Protein AF-A0A0C5DB22-F1 (afdb_monomer_lite)

Sequence 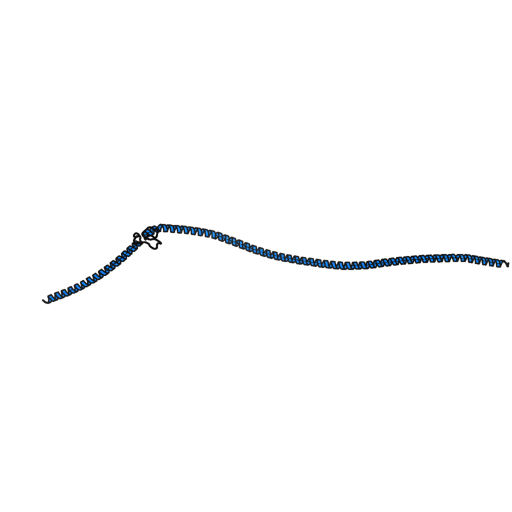(268 aa):
GAYTRDFEEMTKKLQDVENSLDSAKLGQSTVKELIANISILQNQLNNADKKLKESNDNLNAITSKINLGNVTLDGLRTNIGHLKSKTLELENNATKLQEANLEGALNLTREAKEKALKAADEAESVQMIIANTDRQIKNTDRLIEMQYVNFNNTQNENDKKLDDLQKQLSELESQLPKINENMCGQESDSCDICGGAGCGKCGGISCDQGAITKAEQALDFANKTEHRIKEHELTAEDLFRSVSQVKQDTVAVRSRAKDLFNRANDSN

Radius of gyration: 97.75 Å; chains: 1; bounding box: 202×54×270 Å

Organism: NCBI:txid34741

Foldseek 3Di:
DVVPVVVVVVVVVVVVVVVVVVVVVVVVVVVVVVVVVVVVVVVVVVVVVVVVVVVVVVVVVVVVVVVVVVVVVVVVVVVVVVVVVVVVVVVVVVVVVVVVVVVVVVVVVVVVVVVVVVVVVVVVVVVVVVVVVVVVVVVVVVVCVVVVVVVVVVVVVVVVVVVVVVVVVVVVVVCFLVVLCAAQNGRDPDCDPQGGVPNVHHHDPVRCNHPPPVVVVVVVVVVVVVVVVVVVVVVVVVVVVVVVVVVVVVVVVVVVVVVVVVVVVVVD

pLDDT: mean 86.77, std 11.23, range [46.62, 97.75]

Structure (mmCIF, N/CA/C/O backbone):
data_AF-A0A0C5DB22-F1
#
_entry.id   AF-A0A0C5DB22-F1
#
loop_
_atom_site.group_PDB
_atom_site.id
_atom_site.type_symbol
_atom_site.label_atom_id
_atom_site.label_alt_id
_atom_site.label_comp_id
_atom_site.label_asym_id
_atom_site.label_entity_id
_atom_site.label_seq_id
_atom_site.pdbx_PDB_ins_code
_atom_site.Cartn_x
_atom_site.Cartn_y
_atom_site.Cartn_z
_atom_site.occupancy
_atom_site.B_iso_or_equiv
_atom_site.auth_seq_id
_atom_site.auth_comp_id
_atom_site.auth_asym_id
_atom_site.auth_atom_id
_atom_site.pdbx_PDB_model_num
ATOM 1 N N . GLY A 1 1 ? 96.635 12.737 -167.171 1.00 46.62 1 GLY A N 1
ATOM 2 C CA . GLY A 1 1 ? 97.582 11.704 -167.644 1.00 46.62 1 GLY A CA 1
ATOM 3 C C . GLY A 1 1 ? 97.216 10.375 -167.016 1.00 46.62 1 GLY A C 1
ATOM 4 O O . GLY A 1 1 ? 96.481 10.382 -166.039 1.00 46.62 1 GLY A O 1
ATOM 5 N N . ALA A 1 2 ? 97.698 9.250 -167.549 1.00 53.62 2 ALA A N 1
ATOM 6 C CA . ALA A 1 2 ? 97.360 7.911 -167.038 1.00 53.62 2 ALA A CA 1
ATOM 7 C C . ALA A 1 2 ? 97.670 7.727 -165.534 1.00 53.62 2 ALA A C 1
ATOM 9 O O . ALA A 1 2 ? 96.960 7.005 -164.853 1.00 53.62 2 ALA A O 1
ATOM 10 N N . TYR A 1 3 ? 98.634 8.483 -164.997 1.00 52.25 3 TYR A N 1
ATOM 11 C CA . TYR A 1 3 ? 99.008 8.483 -163.577 1.00 52.25 3 TYR A CA 1
ATOM 12 C C . TYR A 1 3 ? 98.159 9.393 -162.667 1.00 52.25 3 TYR A C 1
ATOM 14 O O . TYR A 1 3 ? 98.360 9.399 -161.459 1.00 52.25 3 TYR A O 1
ATOM 22 N N . THR A 1 4 ? 97.221 10.180 -163.208 1.00 58.97 4 THR A N 1
ATOM 23 C CA . THR A 1 4 ? 96.360 11.070 -162.402 1.00 58.97 4 THR A CA 1
ATOM 24 C C . THR A 1 4 ? 95.205 10.296 -161.757 1.00 58.97 4 THR A C 1
ATOM 26 O O . THR A 1 4 ? 94.858 10.551 -160.609 1.00 58.97 4 THR A O 1
ATOM 29 N N . ARG A 1 5 ? 94.659 9.298 -162.466 1.00 64.44 5 ARG A N 1
ATOM 30 C CA . ARG A 1 5 ? 93.510 8.506 -162.002 1.00 64.44 5 ARG A CA 1
ATOM 31 C C . ARG A 1 5 ? 93.880 7.552 -160.865 1.00 64.44 5 ARG A C 1
ATOM 33 O O . ARG A 1 5 ? 93.146 7.453 -159.890 1.00 64.44 5 ARG A O 1
ATOM 40 N N . ASP A 1 6 ? 95.039 6.905 -160.967 1.00 58.19 6 ASP A N 1
ATOM 41 C CA . ASP A 1 6 ? 95.517 5.971 -159.941 1.00 58.19 6 ASP A CA 1
ATOM 42 C C . ASP A 1 6 ? 95.901 6.703 -158.642 1.00 58.19 6 ASP A C 1
ATOM 44 O O . ASP A 1 6 ? 95.746 6.164 -157.546 1.00 58.19 6 ASP A O 1
ATOM 48 N N . PHE A 1 7 ? 96.349 7.961 -158.748 1.00 68.44 7 PHE A N 1
ATOM 49 C CA . PHE A 1 7 ? 96.640 8.806 -157.591 1.00 68.44 7 PHE A CA 1
ATOM 50 C C . PHE A 1 7 ? 95.356 9.285 -156.897 1.00 68.44 7 PHE A C 1
ATOM 52 O O . PHE A 1 7 ? 95.251 9.162 -155.681 1.00 68.44 7 PHE A O 1
ATOM 59 N N . GLU A 1 8 ? 94.346 9.733 -157.654 1.00 70.25 8 GLU A N 1
ATOM 60 C CA . GLU A 1 8 ? 93.022 10.080 -157.107 1.00 70.25 8 GLU A CA 1
ATOM 61 C C . GLU A 1 8 ? 92.339 8.881 -156.430 1.00 70.25 8 GLU A C 1
ATOM 63 O O . GLU A 1 8 ? 91.726 9.030 -155.371 1.00 70.25 8 GLU A O 1
ATOM 68 N N . GLU A 1 9 ? 92.475 7.676 -156.992 1.00 71.81 9 GLU A N 1
ATOM 69 C CA . GLU A 1 9 ? 91.915 6.457 -156.402 1.00 71.81 9 GLU A CA 1
ATOM 70 C C . GLU A 1 9 ? 92.631 6.062 -155.097 1.00 71.81 9 GLU A C 1
ATOM 72 O O . GLU A 1 9 ? 91.979 5.645 -154.136 1.00 71.81 9 GLU A O 1
ATOM 77 N N . MET A 1 10 ? 93.955 6.243 -155.018 1.00 66.62 10 MET A N 1
ATOM 78 C CA . MET A 1 10 ? 94.708 6.054 -153.773 1.00 66.62 10 MET A CA 1
ATOM 79 C C . MET A 1 10 ? 94.361 7.104 -152.715 1.00 66.62 10 MET A C 1
ATOM 81 O O . MET A 1 10 ? 94.186 6.739 -151.554 1.00 66.62 10 MET A O 1
ATOM 85 N N . THR A 1 11 ? 94.202 8.378 -153.087 1.00 70.62 11 THR A N 1
ATOM 86 C CA . THR A 1 11 ? 93.757 9.430 -152.158 1.00 70.62 11 THR A CA 1
ATOM 87 C C . THR A 1 11 ? 92.368 9.124 -151.609 1.00 70.62 11 THR A C 1
ATOM 89 O O . THR A 1 11 ? 92.147 9.237 -150.407 1.00 70.62 11 THR A O 1
ATOM 92 N N . LYS A 1 12 ? 91.450 8.647 -152.456 1.00 75.56 12 LYS A N 1
ATOM 93 C CA . LYS A 1 12 ? 90.100 8.266 -152.034 1.00 75.56 12 LYS A CA 1
ATOM 94 C C . LYS A 1 12 ? 90.106 7.068 -151.083 1.00 75.56 12 LYS A C 1
ATOM 96 O O . LYS A 1 12 ? 89.439 7.108 -150.059 1.00 75.56 12 LYS A O 1
ATOM 101 N N . LYS A 1 13 ? 90.920 6.042 -151.365 1.00 72.69 13 LYS A N 1
ATOM 102 C CA . LYS A 1 13 ? 91.093 4.890 -150.463 1.00 72.69 13 LYS A CA 1
ATOM 103 C C . LYS A 1 13 ? 91.737 5.281 -149.133 1.00 72.69 13 LYS A C 1
ATOM 105 O O . LYS A 1 13 ? 91.328 4.763 -148.102 1.00 72.69 13 LYS A O 1
ATOM 110 N N . LEU A 1 14 ? 92.704 6.200 -149.133 1.00 68.06 14 LEU A N 1
ATOM 111 C CA . LEU A 1 14 ? 93.291 6.730 -147.898 1.00 68.06 14 LEU A CA 1
ATOM 112 C C . LEU A 1 14 ? 92.269 7.531 -147.086 1.00 68.06 14 LEU A C 1
ATOM 114 O O . LEU A 1 14 ? 92.207 7.361 -145.875 1.00 68.06 14 LEU A O 1
ATOM 118 N N . GLN A 1 15 ? 91.420 8.317 -147.746 1.00 74.12 15 GLN A N 1
ATOM 119 C CA . GLN A 1 15 ? 90.369 9.086 -147.085 1.00 74.12 15 GLN A CA 1
ATOM 120 C C . GLN A 1 15 ? 89.225 8.200 -146.566 1.00 74.12 15 GLN A C 1
ATOM 122 O O . GLN A 1 15 ? 88.684 8.458 -145.498 1.00 74.12 15 GLN A O 1
ATOM 127 N N . ASP A 1 16 ? 88.899 7.105 -147.257 1.00 68.56 16 ASP A N 1
ATOM 128 C CA . ASP A 1 16 ? 87.951 6.092 -146.775 1.00 68.56 16 ASP A CA 1
ATOM 129 C C . ASP A 1 16 ? 88.509 5.304 -145.575 1.00 68.56 16 ASP A C 1
ATOM 131 O O . ASP A 1 16 ? 87.760 4.952 -144.657 1.00 68.56 16 ASP A O 1
ATOM 135 N N . VAL A 1 17 ? 89.826 5.064 -145.541 1.00 66.06 17 VAL A N 1
ATOM 136 C CA . VAL A 1 17 ? 90.515 4.489 -144.374 1.00 66.06 17 VAL A CA 1
ATOM 137 C C . VAL A 1 17 ? 90.538 5.484 -143.213 1.00 66.06 17 VAL A C 1
ATOM 139 O O . VAL A 1 17 ? 90.244 5.084 -142.092 1.00 66.06 17 VAL A O 1
ATOM 142 N N . GLU A 1 18 ? 90.810 6.765 -143.463 1.00 59.53 18 GLU A N 1
ATOM 143 C CA . GLU A 1 18 ? 90.787 7.835 -142.455 1.00 59.53 18 GLU A CA 1
ATOM 144 C C . GLU A 1 18 ? 89.378 8.015 -141.860 1.00 59.53 18 GLU A C 1
ATOM 146 O O . GLU A 1 18 ? 89.208 7.980 -140.642 1.00 59.53 18 GLU A O 1
ATOM 151 N N . ASN A 1 19 ? 88.343 8.034 -142.707 1.00 67.75 19 ASN A N 1
ATOM 152 C CA . ASN A 1 19 ? 86.939 8.083 -142.291 1.00 67.75 19 ASN A CA 1
ATOM 153 C C . ASN A 1 19 ? 86.502 6.822 -141.525 1.00 67.75 19 ASN A C 1
ATOM 155 O O . ASN A 1 19 ? 85.727 6.916 -140.569 1.00 67.75 19 ASN A O 1
ATOM 159 N N . SER A 1 20 ? 86.992 5.637 -141.909 1.00 59.44 20 SER A N 1
ATOM 160 C CA . SER A 1 20 ? 86.743 4.387 -141.168 1.00 59.44 20 SER A CA 1
ATOM 161 C C . SER A 1 20 ? 87.449 4.373 -139.810 1.00 59.44 20 SER A C 1
ATOM 163 O O . SER A 1 20 ? 86.908 3.846 -138.836 1.00 59.44 20 SER A O 1
ATOM 165 N N . LEU A 1 21 ? 88.635 4.982 -139.714 1.00 56.66 21 LEU A N 1
ATOM 166 C CA . LEU A 1 21 ? 89.371 5.119 -138.458 1.00 56.66 21 LEU A CA 1
ATOM 167 C C . LEU A 1 21 ? 88.679 6.107 -137.501 1.00 56.66 21 LEU A C 1
ATOM 169 O O . LEU A 1 21 ? 88.595 5.835 -136.302 1.00 56.66 21 LEU A O 1
ATOM 173 N N . ASP A 1 22 ? 88.121 7.204 -138.021 1.00 58.47 22 ASP A N 1
ATOM 174 C CA . ASP A 1 22 ? 87.376 8.190 -137.228 1.00 58.47 22 ASP A CA 1
ATOM 175 C C . ASP A 1 22 ? 85.998 7.679 -136.772 1.00 58.47 22 ASP A C 1
ATOM 177 O O . ASP A 1 22 ? 85.592 7.909 -135.630 1.00 58.47 22 ASP A O 1
ATOM 181 N N . SER A 1 23 ? 85.297 6.899 -137.599 1.00 60.12 23 SER A N 1
ATOM 182 C CA . SER A 1 23 ? 84.013 6.281 -137.222 1.00 60.12 23 SER A CA 1
ATOM 183 C C . SER A 1 23 ? 84.168 5.100 -136.248 1.00 60.12 23 SER A C 1
ATOM 185 O O . SER A 1 23 ? 83.326 4.922 -135.362 1.00 60.12 23 SER A O 1
ATOM 187 N N . ALA A 1 24 ? 85.287 4.367 -136.290 1.00 57.00 24 ALA A N 1
ATOM 188 C CA . ALA A 1 24 ? 85.649 3.395 -135.252 1.00 57.00 24 ALA A CA 1
ATOM 189 C C . ALA A 1 24 ? 85.928 4.061 -133.884 1.00 57.00 24 ALA A C 1
ATOM 191 O O . ALA A 1 24 ? 85.626 3.486 -132.835 1.00 57.00 24 ALA A O 1
ATOM 192 N N . LYS A 1 25 ? 86.428 5.305 -133.883 1.00 55.09 25 LYS A N 1
ATOM 193 C CA . LYS A 1 25 ? 86.641 6.129 -132.679 1.00 55.09 25 LYS A CA 1
ATOM 194 C C . LYS A 1 25 ? 85.322 6.577 -132.023 1.00 55.09 25 LYS A C 1
ATOM 196 O O . LYS A 1 25 ? 85.267 6.722 -130.802 1.00 55.09 25 LYS A O 1
ATOM 201 N N . LEU A 1 26 ? 84.254 6.742 -132.813 1.00 57.16 26 LEU A N 1
ATOM 202 C CA . LEU A 1 26 ? 82.898 7.092 -132.358 1.00 57.16 26 LEU A CA 1
ATOM 203 C C . LEU A 1 26 ? 82.135 5.905 -131.735 1.00 57.16 26 LEU A C 1
ATOM 205 O O . LEU A 1 26 ? 81.477 6.081 -130.715 1.00 57.16 26 LEU A O 1
ATOM 209 N N . GLY A 1 27 ? 82.267 4.680 -132.259 1.00 60.88 27 GLY A N 1
ATOM 210 C CA . GLY A 1 27 ? 81.599 3.497 -131.682 1.00 60.88 27 GLY A CA 1
ATOM 211 C C . GLY A 1 27 ? 82.082 3.122 -130.270 1.00 60.88 27 GLY A C 1
ATOM 212 O O . GLY A 1 27 ? 81.318 2.600 -129.454 1.00 60.88 27 GLY A O 1
ATOM 213 N N . GLN A 1 28 ? 83.340 3.439 -129.943 1.00 59.06 28 GLN A N 1
ATOM 214 C CA . GLN A 1 28 ? 83.926 3.172 -128.626 1.00 59.06 28 GLN A CA 1
ATOM 215 C C . GLN A 1 28 ? 83.404 4.125 -127.531 1.00 59.06 28 GLN A C 1
ATOM 217 O O . GLN A 1 28 ? 83.389 3.747 -126.357 1.00 59.06 28 GLN A O 1
ATOM 222 N N . SER A 1 29 ? 82.932 5.330 -127.886 1.00 59.69 29 SER A N 1
ATOM 223 C CA . SER A 1 29 ? 82.329 6.262 -126.920 1.00 59.69 29 SER A CA 1
ATOM 224 C C . SER A 1 29 ? 80.879 5.888 -126.587 1.00 59.69 29 SER A C 1
ATOM 226 O O . SER A 1 29 ? 80.505 5.892 -125.415 1.00 59.69 29 SER A O 1
ATOM 228 N N . THR A 1 30 ? 80.090 5.453 -127.576 1.00 62.69 30 THR A N 1
ATOM 229 C CA . THR A 1 30 ? 78.664 5.116 -127.398 1.00 62.69 30 THR A CA 1
ATOM 230 C C . THR A 1 30 ? 78.450 3.861 -126.543 1.00 62.69 30 THR A C 1
ATOM 232 O O . THR A 1 30 ? 77.566 3.826 -125.689 1.00 62.69 30 THR A O 1
ATOM 235 N N . VAL A 1 31 ? 79.292 2.831 -126.700 1.00 65.88 31 VAL A N 1
ATOM 236 C CA . VAL A 1 31 ? 79.243 1.624 -125.846 1.00 65.88 31 VAL A CA 1
ATOM 237 C C . VAL A 1 31 ? 79.593 1.961 -124.392 1.00 65.88 31 VAL A C 1
ATOM 239 O O . VAL A 1 31 ? 78.995 1.418 -123.462 1.00 65.88 31 VAL A O 1
ATOM 242 N N . LYS A 1 32 ? 80.523 2.900 -124.181 1.00 69.38 32 LYS A N 1
ATOM 243 C CA . LYS A 1 32 ? 80.919 3.362 -122.847 1.00 69.38 32 LYS A CA 1
ATOM 244 C C . LYS A 1 32 ? 79.784 4.119 -122.144 1.00 69.38 32 LYS A C 1
ATOM 246 O O . LYS A 1 32 ? 79.569 3.899 -120.954 1.00 69.38 32 LYS A O 1
ATOM 251 N N . GLU A 1 33 ? 79.027 4.941 -122.871 1.00 70.56 33 GLU A N 1
ATOM 252 C CA . GLU A 1 33 ? 77.813 5.593 -122.354 1.00 70.56 33 GLU A CA 1
ATOM 253 C C . GLU A 1 33 ? 76.699 4.595 -122.025 1.00 70.56 33 GLU A C 1
ATOM 255 O O . GLU A 1 33 ? 76.061 4.708 -120.979 1.00 70.56 33 GLU A O 1
ATOM 260 N N . LEU A 1 34 ? 76.483 3.577 -122.863 1.00 71.25 34 LEU A N 1
ATOM 261 C CA . LEU A 1 34 ? 75.456 2.566 -122.605 1.00 71.25 34 LEU A CA 1
ATOM 262 C C . LEU A 1 34 ? 75.770 1.741 -121.346 1.00 71.25 34 LEU A C 1
ATOM 264 O O . LEU A 1 34 ? 74.882 1.509 -120.527 1.00 71.25 34 LEU A O 1
ATOM 268 N N . ILE A 1 35 ? 77.034 1.350 -121.152 1.00 72.25 35 ILE A N 1
ATOM 269 C CA . ILE A 1 35 ? 77.489 0.663 -119.932 1.00 72.25 35 ILE A CA 1
ATOM 270 C C . ILE A 1 35 ? 77.319 1.570 -118.706 1.00 72.25 35 ILE A C 1
ATOM 272 O O . ILE A 1 35 ? 76.859 1.105 -117.660 1.00 72.25 35 ILE A O 1
ATOM 276 N N . ALA A 1 36 ? 77.628 2.865 -118.831 1.00 76.00 36 ALA A N 1
ATOM 277 C CA . ALA A 1 36 ? 77.393 3.832 -117.762 1.00 76.00 36 ALA A CA 1
ATOM 278 C C . ALA A 1 36 ? 75.897 3.937 -117.411 1.00 76.00 36 ALA A C 1
ATOM 280 O O . ALA A 1 36 ? 75.539 3.878 -116.236 1.00 76.00 36 ALA A O 1
ATOM 281 N N . ASN A 1 37 ? 75.013 3.989 -118.411 1.00 76.44 37 ASN A N 1
ATOM 282 C CA . ASN A 1 37 ? 73.562 4.035 -118.213 1.00 76.44 37 ASN A CA 1
ATOM 283 C C . ASN A 1 37 ? 73.008 2.747 -117.587 1.00 76.44 37 ASN A C 1
ATOM 285 O O . ASN A 1 37 ? 72.170 2.818 -116.689 1.00 76.44 37 ASN A O 1
ATOM 289 N N . ILE A 1 38 ? 73.500 1.573 -117.994 1.00 75.38 38 ILE A N 1
ATOM 290 C CA . ILE A 1 38 ? 73.140 0.290 -117.367 1.00 75.38 38 ILE A CA 1
ATOM 291 C C . ILE A 1 38 ? 73.566 0.277 -115.897 1.00 75.38 38 ILE A C 1
ATOM 293 O O . ILE A 1 38 ? 72.790 -0.140 -115.040 1.00 75.38 38 ILE A O 1
ATOM 297 N N . SER A 1 39 ? 74.760 0.780 -115.582 1.00 74.56 39 SER A N 1
ATOM 298 C CA . SER A 1 39 ? 75.244 0.864 -114.202 1.00 74.56 39 SER A CA 1
ATOM 299 C C . SER A 1 39 ? 74.413 1.843 -113.355 1.00 74.56 39 SER A C 1
ATOM 301 O O . SER A 1 39 ? 74.088 1.550 -112.203 1.00 74.56 39 SER A O 1
ATOM 303 N N . ILE A 1 40 ? 73.975 2.967 -113.937 1.00 80.75 40 ILE A N 1
ATOM 304 C CA . ILE A 1 40 ? 73.033 3.901 -113.299 1.00 80.75 40 ILE A CA 1
ATOM 305 C C . ILE A 1 40 ? 71.688 3.215 -113.027 1.00 80.75 40 ILE A C 1
ATOM 307 O O . ILE A 1 40 ? 71.185 3.295 -111.906 1.00 80.75 40 ILE A O 1
ATOM 311 N N . LEU A 1 41 ? 71.126 2.502 -114.007 1.00 75.62 41 LEU A N 1
ATOM 312 C CA . LEU A 1 41 ? 69.859 1.778 -113.855 1.00 75.62 41 LEU A CA 1
ATOM 313 C C . LEU A 1 41 ? 69.952 0.660 -112.809 1.00 75.62 41 LEU A C 1
ATOM 315 O O . LEU A 1 41 ? 69.042 0.507 -111.999 1.00 75.62 41 LEU A O 1
ATOM 319 N N . GLN A 1 42 ? 71.060 -0.081 -112.767 1.00 76.62 42 GLN A N 1
ATOM 320 C CA . GLN A 1 42 ? 71.312 -1.090 -111.732 1.00 76.62 42 GLN A CA 1
ATOM 321 C C . GLN A 1 42 ? 71.366 -0.465 -110.334 1.00 76.62 42 GLN A C 1
ATOM 323 O O . GLN A 1 42 ? 70.756 -0.985 -109.400 1.00 76.62 42 GLN A O 1
ATOM 328 N N . ASN A 1 43 ? 72.031 0.683 -110.184 1.00 81.12 43 ASN A N 1
ATOM 329 C CA . ASN A 1 43 ? 72.052 1.417 -108.918 1.00 81.12 43 ASN A CA 1
ATOM 330 C C . ASN A 1 43 ? 70.663 1.937 -108.524 1.00 81.12 43 ASN A C 1
ATOM 332 O O . ASN A 1 43 ? 70.282 1.862 -107.355 1.00 81.12 43 ASN A O 1
ATOM 336 N N . GLN A 1 44 ? 69.878 2.435 -109.482 1.00 80.69 44 GLN A N 1
ATOM 337 C CA . GLN A 1 44 ? 68.498 2.859 -109.238 1.00 80.69 44 GLN A CA 1
ATOM 338 C C . GLN A 1 44 ? 67.603 1.685 -108.821 1.00 80.69 44 GLN A C 1
ATOM 340 O O . GLN A 1 44 ? 66.829 1.830 -107.875 1.00 80.69 44 GLN A O 1
ATOM 345 N N . LEU A 1 45 ? 67.749 0.521 -109.458 1.00 80.62 45 LEU A N 1
ATOM 346 C CA . LEU A 1 45 ? 66.998 -0.689 -109.124 1.00 80.62 45 LEU A CA 1
ATOM 347 C C . LEU A 1 45 ? 67.353 -1.208 -107.725 1.00 80.62 45 LEU A C 1
ATOM 349 O O . LEU A 1 45 ? 66.455 -1.490 -106.937 1.00 80.62 45 LEU A O 1
ATOM 353 N N . ASN A 1 46 ? 68.642 -1.249 -107.376 1.00 79.88 46 ASN A N 1
ATOM 354 C CA . ASN A 1 46 ? 69.092 -1.631 -106.034 1.00 79.88 46 ASN A CA 1
ATOM 355 C C . ASN A 1 46 ? 68.559 -0.675 -104.955 1.00 79.88 46 ASN A C 1
ATOM 357 O O . ASN A 1 46 ? 68.134 -1.108 -103.884 1.00 79.88 46 ASN A O 1
ATOM 361 N N . ASN A 1 47 ? 68.530 0.630 -105.240 1.00 84.00 47 ASN A N 1
ATOM 362 C CA . ASN A 1 47 ? 67.942 1.616 -104.334 1.00 84.00 47 ASN A CA 1
ATOM 363 C C . ASN A 1 47 ? 66.421 1.446 -104.192 1.00 84.00 47 ASN A C 1
ATOM 365 O O . ASN A 1 47 ? 65.888 1.633 -103.097 1.00 84.00 47 ASN A O 1
ATOM 369 N N . ALA A 1 48 ? 65.720 1.095 -105.272 1.00 81.44 48 ALA A N 1
ATOM 370 C CA . ALA A 1 48 ? 64.289 0.807 -105.235 1.00 81.44 48 ALA A CA 1
ATOM 371 C C . ALA A 1 48 ? 63.982 -0.467 -104.427 1.00 81.44 48 ALA A C 1
ATOM 373 O O . ALA A 1 48 ? 63.083 -0.438 -103.589 1.00 81.44 48 ALA A O 1
ATOM 374 N N . ASP A 1 49 ? 64.763 -1.540 -104.601 1.00 78.69 49 ASP A N 1
ATOM 375 C CA . ASP A 1 49 ? 64.627 -2.784 -103.827 1.00 78.69 49 ASP A CA 1
ATOM 376 C C . ASP A 1 49 ? 64.859 -2.549 -102.327 1.00 78.69 49 ASP A C 1
ATOM 378 O O . ASP A 1 49 ? 64.081 -3.005 -101.487 1.00 78.69 49 ASP A O 1
ATOM 382 N N . LYS A 1 50 ? 65.875 -1.749 -101.973 1.00 87.25 50 LYS A N 1
ATOM 383 C CA . LYS A 1 50 ? 66.130 -1.371 -100.577 1.00 87.25 50 LYS A CA 1
ATOM 384 C C . LYS A 1 50 ? 64.951 -0.606 -99.967 1.00 87.25 50 LYS A C 1
ATOM 386 O O . LYS A 1 50 ? 64.498 -0.960 -98.881 1.00 87.25 50 LYS A O 1
ATOM 391 N N . LYS A 1 51 ? 64.417 0.394 -100.677 1.00 87.88 51 LYS A N 1
ATOM 392 C CA . LYS A 1 51 ? 63.234 1.153 -100.231 1.00 87.88 51 LYS A CA 1
ATOM 393 C C . LYS A 1 51 ? 61.997 0.266 -100.085 1.00 87.88 51 LYS A C 1
ATOM 395 O O . LYS A 1 51 ? 61.214 0.465 -99.160 1.00 87.88 51 LYS A O 1
ATOM 400 N N . LEU A 1 52 ? 61.817 -0.712 -100.975 1.00 87.38 52 LEU A N 1
ATOM 401 C CA . LEU A 1 52 ? 60.702 -1.653 -100.903 1.00 87.38 52 LEU A CA 1
ATOM 402 C C . LEU A 1 52 ? 60.807 -2.550 -99.663 1.00 87.38 52 LEU A C 1
ATOM 404 O O . LEU A 1 52 ? 59.815 -2.713 -98.955 1.00 87.38 52 LEU A O 1
ATOM 408 N N . LYS A 1 53 ? 62.004 -3.071 -99.360 1.00 87.75 53 LYS A N 1
ATOM 409 C CA . LYS A 1 53 ? 62.260 -3.851 -98.137 1.00 87.75 53 LYS A CA 1
ATOM 410 C C . LYS A 1 53 ? 61.994 -3.033 -96.877 1.00 87.75 53 LYS A C 1
ATOM 412 O O . LYS A 1 53 ? 61.220 -3.469 -96.033 1.00 87.75 53 LYS A O 1
ATOM 417 N N . GLU A 1 54 ? 62.533 -1.817 -96.797 1.00 90.94 54 GLU A N 1
ATOM 418 C CA . GLU A 1 54 ? 62.280 -0.904 -95.673 1.00 90.94 54 GLU A CA 1
ATOM 419 C C . GLU A 1 54 ? 60.780 -0.596 -95.509 1.00 90.94 54 GLU A C 1
ATOM 421 O O . GLU A 1 54 ? 60.254 -0.595 -94.396 1.00 90.94 54 GLU A O 1
ATOM 426 N N . SER A 1 55 ? 60.056 -0.375 -96.612 1.00 90.50 55 SER A N 1
ATOM 427 C CA . SER A 1 55 ? 58.607 -0.155 -96.574 1.00 90.50 55 SER A CA 1
ATOM 428 C C . SER A 1 55 ? 57.841 -1.393 -96.104 1.00 90.50 55 SER A C 1
ATOM 430 O O . SER A 1 55 ? 56.864 -1.254 -95.369 1.00 90.50 55 SER A O 1
ATOM 432 N N . ASN A 1 56 ? 58.264 -2.590 -96.510 1.00 88.75 56 ASN A N 1
ATOM 433 C CA . ASN A 1 56 ? 57.648 -3.849 -96.100 1.00 88.75 56 ASN A CA 1
ATOM 434 C C . ASN A 1 56 ? 57.875 -4.132 -94.607 1.00 88.75 56 ASN A C 1
ATOM 436 O O . ASN A 1 56 ? 56.941 -4.507 -93.899 1.00 88.75 56 ASN A O 1
ATOM 440 N N . ASP A 1 57 ? 59.082 -3.880 -94.102 1.00 92.88 57 ASP A N 1
ATOM 441 C CA . ASP A 1 57 ? 59.400 -4.026 -92.678 1.00 92.88 57 ASP A CA 1
ATOM 442 C C . ASP A 1 57 ? 58.607 -3.028 -91.824 1.00 92.88 57 ASP A C 1
ATOM 444 O O . ASP A 1 57 ? 58.024 -3.399 -90.801 1.00 92.88 57 ASP A O 1
ATOM 448 N N . ASN A 1 58 ? 58.492 -1.779 -92.287 1.00 93.44 58 ASN A N 1
ATOM 449 C CA . ASN A 1 58 ? 57.647 -0.770 -91.650 1.00 93.44 58 ASN A CA 1
ATOM 450 C C . ASN A 1 58 ? 56.169 -1.180 -91.642 1.00 93.44 58 ASN A C 1
ATOM 452 O O . ASN A 1 58 ? 55.499 -1.027 -90.619 1.00 93.44 58 ASN A O 1
ATOM 456 N N . LEU A 1 59 ? 55.659 -1.732 -92.748 1.00 93.44 59 LEU A N 1
ATOM 457 C CA . LEU A 1 59 ? 54.286 -2.227 -92.829 1.00 93.44 59 LEU A CA 1
ATOM 458 C C . LEU A 1 59 ? 54.049 -3.358 -91.820 1.00 93.44 59 LEU A C 1
ATOM 460 O O . LEU A 1 59 ? 53.085 -3.302 -91.062 1.00 93.44 59 LEU A O 1
ATOM 464 N N . ASN A 1 60 ? 54.959 -4.331 -91.733 1.00 92.12 60 ASN A N 1
ATOM 465 C CA . ASN A 1 60 ? 54.868 -5.432 -90.770 1.00 92.12 60 ASN A CA 1
ATOM 466 C C . ASN A 1 60 ? 54.900 -4.943 -89.313 1.00 92.12 60 ASN A C 1
ATOM 468 O O . ASN A 1 60 ? 54.132 -5.425 -88.470 1.00 92.12 60 ASN A O 1
ATOM 472 N N . ALA A 1 61 ? 55.747 -3.954 -89.009 1.00 93.81 61 ALA A N 1
ATOM 473 C CA . ALA A 1 61 ? 55.806 -3.332 -87.690 1.00 93.81 61 ALA A CA 1
ATOM 474 C C . ALA A 1 61 ? 54.501 -2.591 -87.345 1.00 93.81 61 ALA A C 1
ATOM 476 O O . ALA A 1 61 ? 54.007 -2.698 -86.218 1.00 93.81 61 ALA A O 1
ATOM 477 N N . ILE A 1 62 ? 53.912 -1.871 -88.307 1.00 93.06 62 ILE A N 1
ATOM 478 C CA . ILE A 1 62 ? 52.622 -1.186 -88.142 1.00 93.06 62 ILE A CA 1
ATOM 479 C C . ILE A 1 62 ? 51.493 -2.202 -87.944 1.00 93.06 62 ILE A C 1
ATOM 481 O O . ILE A 1 62 ? 50.729 -2.069 -86.990 1.00 93.06 62 ILE A O 1
ATOM 485 N N . THR A 1 63 ? 51.417 -3.251 -88.765 1.00 93.44 63 THR A N 1
ATOM 486 C CA . THR A 1 63 ? 50.404 -4.310 -88.636 1.00 93.44 63 THR A CA 1
ATOM 487 C C . THR A 1 63 ? 50.480 -4.996 -87.275 1.00 93.44 63 THR A C 1
ATOM 489 O O . THR A 1 63 ? 49.456 -5.196 -86.622 1.00 93.44 63 THR A O 1
ATOM 492 N N . SER A 1 64 ? 51.688 -5.282 -86.785 1.00 94.06 64 SER A N 1
ATOM 493 C CA . SER A 1 64 ? 51.882 -5.860 -85.449 1.00 94.06 64 SER A CA 1
ATOM 494 C C . SER A 1 64 ? 51.385 -4.927 -84.338 1.00 94.06 64 SER A C 1
ATOM 496 O O . SER A 1 64 ? 50.707 -5.375 -83.412 1.00 94.06 64 SER A O 1
ATOM 498 N N . LYS A 1 65 ? 51.652 -3.616 -84.448 1.00 94.69 65 LYS A N 1
ATOM 499 C CA . LYS A 1 65 ? 51.140 -2.605 -83.507 1.00 94.69 65 LYS A CA 1
ATOM 500 C C . LYS A 1 65 ? 49.617 -2.489 -83.545 1.00 94.69 65 LYS A C 1
ATOM 502 O O . LYS A 1 65 ? 49.008 -2.372 -82.487 1.00 94.69 65 LYS A O 1
ATOM 507 N N . ILE A 1 66 ? 49.005 -2.546 -84.729 1.00 94.44 66 ILE A N 1
ATOM 508 C CA . ILE A 1 66 ? 47.542 -2.527 -84.882 1.00 94.44 66 ILE A CA 1
ATOM 509 C C . ILE A 1 66 ? 46.925 -3.760 -84.218 1.00 94.44 66 ILE A C 1
ATOM 511 O O . ILE A 1 66 ? 45.980 -3.625 -83.446 1.00 94.44 66 ILE A O 1
ATOM 515 N N . ASN A 1 67 ? 47.491 -4.947 -84.449 1.00 94.00 67 ASN A N 1
ATOM 516 C CA . ASN A 1 67 ? 47.005 -6.182 -83.834 1.00 94.00 67 ASN A CA 1
ATOM 517 C C . ASN A 1 67 ? 47.099 -6.131 -82.302 1.00 94.00 67 ASN A C 1
ATOM 519 O O . ASN A 1 67 ? 46.126 -6.448 -81.618 1.00 94.00 67 ASN A O 1
ATOM 523 N N . LEU A 1 68 ? 48.227 -5.663 -81.757 1.00 95.19 68 LEU A N 1
ATOM 524 C CA . LEU A 1 68 ? 48.382 -5.463 -80.313 1.00 95.19 68 LEU A CA 1
ATOM 525 C C . LEU A 1 68 ? 47.392 -4.419 -79.770 1.00 95.19 68 LEU A C 1
ATOM 527 O O . LEU A 1 68 ? 46.804 -4.613 -78.704 1.00 95.19 68 LEU A O 1
ATOM 531 N N . GLY A 1 69 ? 47.180 -3.332 -80.514 1.00 94.44 69 GLY A N 1
ATOM 532 C CA . GLY A 1 69 ? 46.199 -2.300 -80.193 1.00 94.44 69 GLY A CA 1
ATOM 533 C C . GLY A 1 69 ? 44.776 -2.852 -80.126 1.00 94.44 69 GLY A C 1
ATOM 534 O O . GLY A 1 69 ? 44.068 -2.569 -79.164 1.00 94.44 69 GLY A O 1
ATOM 535 N N . ASN A 1 70 ? 44.383 -3.699 -81.081 1.00 94.31 70 ASN A N 1
ATOM 536 C CA . ASN A 1 70 ? 43.067 -4.342 -81.105 1.00 94.31 70 ASN A CA 1
ATOM 537 C C . ASN A 1 70 ? 42.863 -5.280 -79.910 1.00 94.31 70 ASN A C 1
ATOM 539 O O . ASN A 1 70 ? 41.852 -5.166 -79.224 1.00 94.31 70 ASN A O 1
ATOM 543 N N . VAL A 1 71 ? 43.843 -6.136 -79.597 1.00 95.19 71 VAL A N 1
ATOM 544 C CA . VAL A 1 71 ? 43.771 -7.023 -78.419 1.00 95.19 71 VAL A CA 1
ATOM 545 C C . VAL A 1 71 ? 43.663 -6.210 -77.126 1.00 95.19 71 VAL A C 1
ATOM 547 O O . VAL A 1 71 ? 42.855 -6.522 -76.252 1.00 95.19 71 VAL A O 1
ATOM 550 N N . THR A 1 72 ? 44.438 -5.129 -77.015 1.00 94.75 72 THR A N 1
ATOM 551 C CA . THR A 1 72 ? 44.380 -4.230 -75.853 1.00 94.75 72 THR A CA 1
ATOM 552 C C . THR A 1 72 ? 43.015 -3.545 -75.752 1.00 94.75 72 THR A C 1
ATOM 554 O O . THR A 1 72 ? 42.446 -3.457 -74.665 1.00 94.75 72 THR A O 1
ATOM 557 N N . LEU A 1 73 ? 42.460 -3.090 -76.879 1.00 95.19 73 LEU A N 1
ATOM 558 C CA . LEU A 1 73 ? 41.148 -2.452 -76.942 1.00 95.19 73 LEU A CA 1
ATOM 559 C C . LEU A 1 73 ? 40.023 -3.417 -76.552 1.00 95.19 73 LEU A C 1
ATOM 561 O O . LEU A 1 73 ? 39.121 -3.026 -75.813 1.00 95.19 73 LEU A O 1
ATOM 565 N N . ASP A 1 74 ? 40.083 -4.672 -76.990 1.00 95.06 74 ASP A N 1
ATOM 566 C CA . ASP A 1 74 ? 39.107 -5.695 -76.608 1.00 95.06 74 ASP A CA 1
ATOM 567 C C . ASP A 1 74 ? 39.211 -6.056 -75.118 1.00 95.06 74 ASP A C 1
ATOM 569 O O . ASP A 1 74 ? 38.188 -6.198 -74.437 1.00 95.06 74 ASP A O 1
ATOM 573 N N . GLY A 1 75 ? 40.429 -6.082 -74.567 1.00 94.75 75 GLY A N 1
ATOM 574 C CA . GLY A 1 75 ? 40.651 -6.179 -73.123 1.00 94.75 75 GLY A CA 1
ATOM 575 C C . GLY A 1 75 ? 40.016 -5.013 -72.356 1.00 94.75 75 GLY A C 1
ATOM 576 O O . GLY A 1 75 ? 39.292 -5.222 -71.380 1.00 94.75 75 GLY A O 1
ATOM 577 N N . LEU A 1 76 ? 40.206 -3.777 -72.830 1.00 95.06 76 LEU A N 1
ATOM 578 C CA . LEU A 1 76 ? 39.595 -2.587 -72.230 1.00 95.06 76 LEU A CA 1
ATOM 579 C C . LEU A 1 76 ? 38.065 -2.606 -72.320 1.00 95.06 76 LEU A C 1
ATOM 581 O O . LEU A 1 76 ? 37.399 -2.298 -71.334 1.00 95.06 76 LEU A O 1
ATOM 585 N N . ARG A 1 77 ? 37.492 -3.009 -73.459 1.00 94.25 77 ARG A N 1
ATOM 586 C CA . ARG A 1 77 ? 36.035 -3.158 -73.624 1.00 94.25 77 ARG A CA 1
ATOM 587 C C . ARG A 1 77 ? 35.456 -4.162 -72.634 1.00 94.25 77 ARG A C 1
ATOM 589 O O . ARG A 1 77 ? 34.433 -3.881 -72.012 1.00 94.25 77 ARG A O 1
ATOM 596 N N . THR A 1 78 ? 36.133 -5.292 -72.449 1.00 96.50 78 THR A N 1
ATOM 597 C CA . THR A 1 78 ? 35.735 -6.316 -71.475 1.00 96.50 78 THR A CA 1
ATOM 598 C C . THR A 1 78 ? 35.775 -5.762 -70.050 1.00 96.50 78 THR A C 1
ATOM 600 O O . THR A 1 78 ? 34.806 -5.900 -69.302 1.00 96.50 78 THR A O 1
ATOM 603 N N . ASN A 1 79 ? 36.846 -5.047 -69.695 1.00 95.56 79 ASN A N 1
ATOM 604 C CA . ASN A 1 79 ? 36.982 -4.413 -68.384 1.00 95.56 79 ASN A CA 1
ATOM 605 C C . ASN A 1 79 ? 35.910 -3.345 -68.133 1.00 95.56 79 ASN A C 1
ATOM 607 O O . ASN A 1 79 ? 35.367 -3.279 -67.033 1.00 95.56 79 ASN A O 1
ATOM 611 N N . ILE A 1 80 ? 35.563 -2.543 -69.145 1.00 95.56 80 ILE A N 1
ATOM 612 C CA . ILE A 1 80 ? 34.469 -1.564 -69.066 1.00 95.56 80 ILE A CA 1
ATOM 613 C C . ILE A 1 80 ? 33.128 -2.273 -68.854 1.00 95.56 80 ILE A C 1
ATOM 615 O O . ILE A 1 80 ? 32.335 -1.831 -68.024 1.00 95.56 80 ILE A O 1
ATOM 619 N N . GLY A 1 81 ? 32.877 -3.381 -69.558 1.00 94.88 81 GLY A N 1
ATOM 620 C CA . GLY A 1 81 ? 31.673 -4.191 -69.362 1.00 94.88 81 GLY A CA 1
ATOM 621 C C . GLY A 1 81 ? 31.559 -4.718 -67.930 1.00 94.88 81 GLY A C 1
ATOM 622 O O . GLY A 1 81 ? 30.518 -4.567 -67.290 1.00 94.88 81 GLY A O 1
ATOM 623 N N . HIS A 1 82 ? 32.653 -5.256 -67.393 1.00 95.31 82 HIS A N 1
ATOM 624 C CA . HIS A 1 82 ? 32.705 -5.753 -66.020 1.00 95.31 82 HIS A CA 1
ATOM 625 C C . HIS A 1 82 ? 32.555 -4.632 -64.981 1.00 95.31 82 HIS A C 1
ATOM 627 O O . HIS A 1 82 ? 31.809 -4.783 -64.013 1.00 95.31 82 HIS A O 1
ATOM 633 N N . LEU A 1 83 ? 33.206 -3.485 -65.199 1.00 94.81 83 LEU A N 1
ATOM 634 C CA . LEU A 1 83 ? 33.065 -2.315 -64.336 1.00 94.81 83 LEU A CA 1
ATOM 635 C C . LEU A 1 83 ? 31.616 -1.823 -64.319 1.00 94.81 83 LEU A C 1
ATOM 637 O O . LEU A 1 83 ? 31.059 -1.625 -63.244 1.00 94.81 83 LEU A O 1
ATOM 641 N N . LYS A 1 84 ? 30.981 -1.710 -65.491 1.00 94.88 84 LYS A N 1
ATOM 642 C CA . LYS A 1 84 ? 29.571 -1.328 -65.611 1.00 94.88 84 LYS A CA 1
ATOM 643 C C . LYS A 1 84 ? 28.659 -2.286 -64.841 1.00 94.88 84 LYS A C 1
ATOM 645 O O . LYS A 1 84 ? 27.777 -1.821 -64.126 1.00 94.88 84 LYS A O 1
ATOM 650 N N . SER A 1 85 ? 28.886 -3.598 -64.949 1.00 95.94 85 SER A N 1
ATOM 651 C CA . SER A 1 85 ? 28.123 -4.598 -64.185 1.00 95.94 85 SER A CA 1
ATOM 652 C C . SER A 1 85 ? 28.278 -4.393 -62.680 1.00 95.94 85 SER A C 1
ATOM 654 O O . SER A 1 85 ? 27.285 -4.287 -61.966 1.00 95.94 85 SER A O 1
ATOM 656 N N . LYS A 1 86 ? 29.518 -4.245 -62.197 1.00 94.44 86 LYS A N 1
ATOM 657 C CA . LYS A 1 86 ? 29.792 -4.016 -60.771 1.00 94.44 86 LYS A CA 1
ATOM 658 C C . LYS A 1 86 ? 29.177 -2.720 -60.250 1.00 94.44 86 LYS A C 1
ATOM 660 O O . LYS A 1 86 ? 28.705 -2.695 -59.119 1.00 94.44 86 LYS A O 1
ATOM 665 N N . THR A 1 87 ? 29.172 -1.653 -61.046 1.00 93.31 87 THR A N 1
ATOM 666 C CA . THR A 1 87 ? 28.524 -0.392 -60.665 1.00 93.31 87 THR A CA 1
ATOM 667 C C . THR A 1 87 ? 27.015 -0.571 -60.506 1.00 93.31 87 THR A C 1
ATOM 669 O O . THR A 1 87 ? 26.467 -0.116 -59.508 1.00 93.31 87 THR A O 1
ATOM 672 N N . LEU A 1 88 ? 26.358 -1.288 -61.424 1.00 93.62 88 LEU A N 1
ATOM 673 C CA . LEU A 1 88 ? 24.922 -1.579 -61.327 1.00 93.62 88 LEU A CA 1
ATOM 674 C C . LEU A 1 88 ? 24.590 -2.485 -60.132 1.00 93.62 88 LEU A C 1
ATOM 676 O O . LEU A 1 88 ? 23.582 -2.288 -59.457 1.00 93.62 88 LEU A O 1
ATOM 680 N N . GLU A 1 89 ? 25.428 -3.480 -59.842 1.00 94.00 89 GLU A N 1
ATOM 681 C CA . GLU A 1 89 ? 25.278 -4.314 -58.643 1.00 94.00 89 GLU A CA 1
ATOM 682 C C . GLU A 1 89 ? 25.430 -3.491 -57.359 1.00 94.00 89 GLU A C 1
ATOM 684 O O . GLU A 1 89 ? 24.646 -3.655 -56.423 1.00 94.00 89 GLU A O 1
ATOM 689 N N . LEU A 1 90 ? 26.412 -2.586 -57.319 1.00 92.75 90 LEU A N 1
ATOM 690 C CA . LEU A 1 90 ? 26.641 -1.710 -56.176 1.00 92.75 90 LEU A CA 1
ATOM 691 C C . LEU A 1 90 ? 25.462 -0.760 -55.945 1.00 92.75 90 LEU A C 1
ATOM 693 O O . LEU A 1 90 ? 25.032 -0.613 -54.805 1.00 92.75 90 LEU A O 1
ATOM 697 N N . GLU A 1 91 ? 24.923 -0.162 -57.009 1.00 86.12 91 GLU A N 1
ATOM 698 C CA . GLU A 1 91 ? 23.742 0.705 -56.951 1.00 86.12 91 GLU A CA 1
ATOM 699 C C . GLU A 1 91 ? 22.532 -0.046 -56.375 1.00 86.12 91 GLU A C 1
ATOM 701 O O . GLU A 1 91 ? 21.960 0.380 -55.373 1.00 86.12 91 GLU A O 1
ATOM 706 N N . ASN A 1 92 ? 22.219 -1.229 -56.913 1.00 88.56 92 ASN A N 1
ATOM 707 C CA . ASN A 1 92 ? 21.110 -2.054 -56.424 1.00 88.56 92 ASN A CA 1
ATOM 708 C C . ASN A 1 92 ? 21.281 -2.478 -54.957 1.00 88.56 92 ASN A C 1
ATOM 710 O O . ASN A 1 92 ? 20.318 -2.488 -54.188 1.00 88.56 92 ASN A O 1
ATOM 714 N N . ASN A 1 93 ? 22.499 -2.848 -54.554 1.00 89.69 93 ASN A N 1
ATOM 715 C CA . ASN A 1 93 ? 22.778 -3.237 -53.173 1.00 89.69 93 ASN A CA 1
ATOM 716 C C . ASN A 1 93 ? 22.683 -2.042 -52.214 1.00 89.69 93 ASN A C 1
ATOM 718 O O . ASN A 1 93 ? 22.182 -2.203 -51.101 1.00 89.69 93 ASN A O 1
ATOM 722 N N . ALA A 1 94 ? 23.117 -0.852 -52.640 1.00 81.75 94 ALA A N 1
ATOM 723 C CA . ALA A 1 94 ? 22.989 0.372 -51.857 1.00 81.75 94 ALA A CA 1
ATOM 724 C C . ALA A 1 94 ? 21.515 0.743 -51.628 1.00 81.75 94 ALA A C 1
ATOM 726 O O . ALA A 1 94 ? 21.136 1.023 -50.490 1.00 81.75 94 ALA A O 1
ATOM 727 N N . THR A 1 95 ? 20.671 0.658 -52.664 1.00 80.50 95 THR A N 1
ATOM 728 C CA . THR A 1 95 ? 19.223 0.893 -52.544 1.00 80.50 95 THR A CA 1
ATOM 729 C C . THR A 1 95 ? 18.576 -0.081 -51.561 1.00 80.50 95 THR A C 1
ATOM 731 O O . THR A 1 95 ? 17.906 0.351 -50.627 1.00 80.50 95 THR A O 1
ATOM 734 N N . LYS A 1 96 ? 18.854 -1.386 -51.684 1.00 83.06 96 LYS A N 1
ATOM 735 C CA . LYS A 1 96 ? 18.321 -2.400 -50.757 1.00 83.06 96 LYS A CA 1
ATOM 736 C C . LYS A 1 96 ? 18.746 -2.161 -49.309 1.00 83.06 96 LYS A C 1
ATOM 738 O O . LYS A 1 96 ? 17.946 -2.337 -48.394 1.00 83.06 96 LYS A O 1
ATOM 743 N N . LEU A 1 97 ? 20.002 -1.768 -49.086 1.00 81.94 97 LEU A N 1
ATOM 744 C CA . LEU A 1 97 ? 20.503 -1.474 -47.743 1.00 81.94 97 LEU A CA 1
ATOM 745 C C . LEU A 1 97 ? 19.797 -0.252 -47.137 1.00 81.94 97 LEU A C 1
ATOM 747 O O . LEU A 1 97 ? 19.460 -0.260 -45.953 1.00 81.94 97 LEU A O 1
ATOM 751 N N . GLN A 1 98 ? 19.553 0.781 -47.946 1.00 82.31 98 GLN A N 1
ATOM 752 C CA . GLN A 1 98 ? 18.814 1.967 -47.522 1.00 82.31 98 GLN A CA 1
ATOM 753 C C . GLN A 1 98 ? 17.360 1.629 -47.169 1.00 82.31 98 GLN A C 1
ATOM 755 O O . GLN A 1 98 ? 16.884 2.044 -46.114 1.00 82.31 98 GLN A O 1
ATOM 760 N N . GLU A 1 99 ? 16.674 0.852 -48.008 1.00 79.06 99 GLU A N 1
ATOM 761 C CA . GLU A 1 99 ? 15.291 0.414 -47.780 1.00 79.06 99 GLU A CA 1
ATOM 762 C C . GLU A 1 99 ? 15.160 -0.425 -46.503 1.00 79.06 99 GLU A C 1
ATOM 764 O O . GLU A 1 99 ? 14.316 -0.129 -45.657 1.00 79.06 99 GLU A O 1
ATOM 769 N N . ALA A 1 100 ? 16.050 -1.402 -46.304 1.00 82.12 100 ALA A N 1
ATOM 770 C CA . ALA A 1 100 ? 16.056 -2.237 -45.104 1.00 82.12 100 ALA A CA 1
ATOM 771 C C . ALA A 1 100 ? 16.292 -1.420 -43.821 1.00 82.12 100 ALA A C 1
ATOM 773 O O . ALA A 1 100 ? 15.667 -1.673 -42.789 1.00 82.12 100 ALA A O 1
ATOM 774 N N . ASN A 1 101 ? 17.169 -0.411 -43.874 1.00 84.50 101 ASN A N 1
ATOM 775 C CA . ASN A 1 101 ? 17.418 0.473 -42.736 1.00 84.50 101 ASN A CA 1
ATOM 776 C C . ASN A 1 101 ? 16.203 1.368 -42.428 1.00 84.50 101 ASN A C 1
ATOM 778 O O . ASN A 1 101 ? 15.853 1.557 -41.264 1.00 84.50 101 ASN A O 1
ATOM 782 N N . LEU A 1 102 ? 15.521 1.881 -43.459 1.00 86.00 102 LEU A N 1
ATOM 783 C CA . LEU A 1 102 ? 14.297 2.670 -43.291 1.00 86.00 102 LEU A CA 1
ATOM 784 C C . LEU A 1 102 ? 13.164 1.840 -42.675 1.00 86.00 102 LEU A C 1
ATOM 786 O O . LEU A 1 102 ? 12.487 2.316 -41.763 1.00 86.00 102 LEU A O 1
ATOM 790 N N . GLU A 1 103 ? 12.976 0.601 -43.127 1.00 89.38 103 GLU A N 1
ATOM 791 C CA . GLU A 1 103 ? 11.961 -0.302 -42.578 1.00 89.38 103 GLU A CA 1
ATOM 792 C C . GLU A 1 103 ? 12.267 -0.688 -41.123 1.00 89.38 103 GLU A C 1
ATOM 794 O O . GLU A 1 103 ? 11.389 -0.609 -40.258 1.00 89.38 103 GLU A O 1
ATOM 799 N N . GLY A 1 104 ? 13.527 -1.020 -40.823 1.00 89.56 104 GLY A N 1
ATOM 800 C CA . GLY A 1 104 ? 13.976 -1.304 -39.460 1.00 89.56 104 GLY A CA 1
ATOM 801 C C . GLY A 1 104 ? 13.773 -0.113 -38.518 1.00 89.56 104 GLY A C 1
ATOM 802 O O . GLY A 1 104 ? 13.183 -0.262 -37.446 1.00 89.56 104 GLY A O 1
ATOM 803 N N . ALA A 1 105 ? 14.186 1.088 -38.933 1.00 89.44 105 ALA A N 1
ATOM 804 C CA . ALA A 1 105 ? 14.005 2.313 -38.156 1.00 89.44 105 ALA A CA 1
ATOM 805 C C . ALA A 1 105 ? 12.523 2.664 -37.939 1.00 89.44 105 ALA A C 1
ATOM 807 O O . ALA A 1 105 ? 12.134 3.087 -36.844 1.00 89.44 105 ALA A O 1
ATOM 808 N N . LEU A 1 106 ? 11.674 2.460 -38.951 1.00 89.75 106 LEU A N 1
ATOM 809 C CA . LEU A 1 106 ? 10.232 2.668 -38.836 1.00 89.75 106 LEU A CA 1
ATOM 810 C C . LEU A 1 106 ? 9.601 1.690 -37.838 1.00 89.75 106 LEU A C 1
ATOM 812 O O . LEU A 1 106 ? 8.779 2.108 -37.021 1.00 89.75 106 LEU A O 1
ATOM 816 N N . ASN A 1 107 ? 9.998 0.416 -37.863 1.00 89.62 107 ASN A N 1
ATOM 817 C CA . ASN A 1 107 ? 9.506 -0.575 -36.907 1.00 89.62 107 ASN A CA 1
ATOM 818 C C . ASN A 1 107 ? 9.943 -0.253 -35.474 1.00 89.62 107 ASN A C 1
ATOM 820 O O . ASN A 1 107 ? 9.099 -0.258 -34.580 1.00 89.62 107 ASN A O 1
ATOM 824 N N . LEU A 1 108 ? 11.201 0.145 -35.260 1.00 86.19 108 LEU A N 1
ATOM 825 C CA . LEU A 1 108 ? 11.671 0.605 -33.946 1.00 86.19 108 LEU A CA 1
ATOM 826 C C . LEU A 1 108 ? 10.897 1.836 -33.455 1.00 86.19 108 LEU A C 1
ATOM 828 O O . LEU A 1 108 ? 10.537 1.921 -32.282 1.00 86.19 108 LEU A O 1
ATOM 832 N N . THR A 1 109 ? 10.590 2.777 -34.351 1.00 87.19 109 THR A N 1
ATOM 833 C CA . THR A 1 109 ? 9.805 3.976 -34.014 1.00 87.19 109 THR A CA 1
ATOM 834 C C . THR A 1 109 ? 8.364 3.620 -33.638 1.00 87.19 109 THR A C 1
ATOM 836 O O . THR A 1 109 ? 7.811 4.191 -32.698 1.00 87.19 109 THR A O 1
ATOM 839 N N . ARG A 1 110 ? 7.747 2.658 -34.338 1.00 93.31 110 ARG A N 1
ATOM 840 C CA . ARG A 1 110 ? 6.407 2.147 -34.007 1.00 93.31 110 ARG A CA 1
ATOM 841 C C . ARG A 1 110 ? 6.392 1.456 -32.648 1.00 93.31 110 ARG A C 1
ATOM 843 O O . ARG A 1 110 ? 5.545 1.789 -31.826 1.00 93.31 110 ARG A O 1
ATOM 850 N N . GLU A 1 111 ? 7.357 0.581 -32.384 1.00 92.88 111 GLU A N 1
ATOM 851 C CA . GLU A 1 111 ? 7.476 -0.109 -31.096 1.00 92.88 111 GLU A CA 1
ATOM 852 C C . GLU A 1 111 ? 7.707 0.886 -29.945 1.00 92.88 111 GLU A C 1
ATOM 854 O O . GLU A 1 111 ? 7.077 0.792 -28.891 1.00 92.88 111 GLU A O 1
ATOM 859 N N . ALA A 1 112 ? 8.564 1.891 -30.152 1.00 91.00 112 ALA A N 1
ATOM 860 C CA . ALA A 1 112 ? 8.790 2.953 -29.175 1.00 91.00 112 ALA A CA 1
ATOM 861 C C . ALA A 1 112 ? 7.516 3.769 -28.910 1.00 91.00 112 ALA A C 1
ATOM 863 O O . ALA A 1 112 ? 7.220 4.080 -27.757 1.00 91.00 112 ALA A O 1
ATOM 864 N N . LYS A 1 113 ? 6.733 4.078 -29.955 1.00 95.62 113 LYS A N 1
ATOM 865 C CA . LYS A 1 113 ? 5.435 4.752 -29.816 1.00 95.62 113 LYS A CA 1
ATOM 866 C C . LYS A 1 113 ? 4.454 3.911 -28.999 1.00 95.62 113 LYS A C 1
ATOM 868 O O . LYS A 1 113 ? 3.817 4.450 -28.102 1.00 95.62 113 LYS A O 1
ATOM 873 N N . GLU A 1 114 ? 4.328 2.617 -29.284 1.00 96.31 114 GLU A N 1
ATOM 874 C CA . GLU A 1 114 ? 3.441 1.720 -28.530 1.00 96.31 114 GLU A CA 1
ATOM 875 C C . GLU A 1 114 ? 3.848 1.626 -27.057 1.00 96.31 114 GLU A C 1
ATOM 877 O O . GLU A 1 114 ? 3.003 1.764 -26.172 1.00 96.31 114 GLU A O 1
ATOM 882 N N . LYS A 1 115 ? 5.150 1.481 -26.781 1.00 93.75 115 LYS A N 1
ATOM 883 C CA . LYS A 1 115 ? 5.690 1.503 -25.414 1.00 93.75 115 LYS A CA 1
ATOM 884 C C . LYS A 1 115 ? 5.396 2.824 -24.702 1.00 93.75 115 LYS A C 1
ATOM 886 O O . LYS A 1 115 ? 5.003 2.804 -23.540 1.00 93.75 115 LYS A O 1
ATOM 891 N N . ALA A 1 116 ? 5.560 3.954 -25.390 1.00 94.00 116 ALA A N 1
ATOM 892 C CA . ALA A 1 116 ? 5.283 5.273 -24.829 1.00 94.00 116 ALA A CA 1
ATOM 893 C C . ALA A 1 116 ? 3.793 5.468 -24.511 1.00 94.00 116 ALA A C 1
ATOM 895 O O . ALA A 1 116 ? 3.472 5.987 -23.446 1.00 94.00 116 ALA A O 1
ATOM 896 N N . LEU A 1 117 ? 2.892 5.021 -25.393 1.00 95.69 117 LEU A N 1
ATOM 897 C CA . LEU A 1 117 ? 1.446 5.069 -25.152 1.00 95.69 117 LEU A CA 1
ATOM 898 C C . LEU A 1 117 ? 1.060 4.218 -23.941 1.00 95.69 117 LEU A C 1
ATOM 900 O O . LEU A 1 117 ? 0.404 4.714 -23.035 1.00 95.69 117 LEU A O 1
ATOM 904 N N . LYS A 1 118 ? 1.555 2.979 -23.869 1.00 96.19 118 LYS A N 1
ATOM 905 C CA . LYS A 1 118 ? 1.287 2.102 -22.726 1.00 96.19 118 LYS A CA 1
ATOM 906 C C . LYS A 1 118 ? 1.791 2.701 -21.409 1.00 96.19 118 LYS A C 1
ATOM 908 O O . LYS A 1 118 ? 1.085 2.665 -20.408 1.00 96.19 118 LYS A O 1
ATOM 913 N N . ALA A 1 119 ? 2.993 3.278 -21.413 1.00 94.44 119 ALA A N 1
ATOM 914 C CA . ALA A 1 119 ? 3.543 3.944 -20.236 1.00 94.44 119 ALA A CA 1
ATOM 915 C C . ALA A 1 119 ? 2.721 5.181 -19.826 1.00 94.44 119 ALA A C 1
ATOM 917 O O . ALA A 1 119 ? 2.582 5.450 -18.634 1.00 94.44 119 ALA A O 1
ATOM 918 N N . ALA A 1 120 ? 2.168 5.925 -20.790 1.00 94.75 120 ALA A N 1
ATOM 919 C CA . ALA A 1 120 ? 1.282 7.053 -20.516 1.00 94.75 120 ALA A CA 1
ATOM 920 C C . ALA A 1 120 ? -0.042 6.595 -19.880 1.00 94.75 120 ALA A C 1
ATOM 922 O O . ALA A 1 120 ? -0.434 7.149 -18.854 1.00 94.75 120 ALA A O 1
ATOM 923 N N . ASP A 1 121 ? -0.668 5.547 -20.422 1.00 95.56 121 ASP A N 1
ATOM 924 C CA . ASP A 1 121 ? -1.903 4.967 -19.877 1.00 95.56 121 ASP A CA 1
ATOM 925 C C . ASP A 1 121 ? -1.688 4.430 -18.448 1.00 95.56 121 ASP A C 1
ATOM 927 O O . ASP A 1 121 ? -2.490 4.669 -17.541 1.00 95.56 121 ASP A O 1
ATOM 931 N N . GLU A 1 122 ? -0.569 3.735 -18.212 1.00 95.00 122 GLU A N 1
ATOM 932 C CA . GLU A 1 122 ? -0.183 3.256 -16.880 1.00 95.00 122 GLU A CA 1
ATOM 933 C C . GLU A 1 122 ? 0.024 4.424 -15.902 1.00 95.00 122 GLU A C 1
ATOM 935 O O . GLU A 1 122 ? -0.453 4.372 -14.765 1.00 95.00 122 GLU A O 1
ATOM 940 N N . ALA A 1 123 ? 0.681 5.503 -16.337 1.00 95.44 123 ALA A N 1
ATOM 941 C CA . ALA A 1 123 ? 0.889 6.691 -15.514 1.00 95.44 123 ALA A CA 1
ATOM 942 C C . ALA A 1 123 ? -0.433 7.390 -15.152 1.00 95.44 123 ALA A C 1
ATOM 944 O O . ALA A 1 123 ? -0.609 7.796 -14.000 1.00 95.44 123 ALA A O 1
ATOM 945 N N . GLU A 1 124 ? -1.376 7.499 -16.090 1.00 94.94 124 GLU A N 1
ATOM 946 C CA . GLU A 1 124 ? -2.711 8.050 -15.828 1.00 94.94 124 GLU A CA 1
ATOM 947 C C . GLU A 1 124 ? -3.488 7.181 -14.826 1.00 94.94 124 GLU A C 1
ATOM 949 O O . GLU A 1 124 ? -4.053 7.691 -13.852 1.00 94.94 124 GLU A O 1
ATOM 954 N N . SER A 1 125 ? -3.434 5.855 -14.983 1.00 95.31 125 SER A N 1
ATOM 955 C CA . SER A 1 125 ? -4.031 4.917 -14.027 1.00 95.31 125 SER A CA 1
ATOM 956 C C . SER A 1 125 ? -3.447 5.075 -12.619 1.00 95.31 125 SER A C 1
ATOM 958 O O . SER A 1 125 ? -4.187 5.097 -11.632 1.00 95.31 125 SER A O 1
ATOM 960 N N . VAL A 1 126 ? -2.125 5.218 -12.500 1.00 95.44 126 VAL A N 1
ATOM 961 C CA . VAL A 1 126 ? -1.461 5.443 -11.207 1.00 95.44 126 VAL A CA 1
ATOM 962 C C . VAL A 1 126 ? -1.905 6.768 -10.581 1.00 95.44 126 VAL A C 1
ATOM 964 O O . VAL A 1 126 ? -2.177 6.805 -9.380 1.00 95.44 126 VAL A O 1
ATOM 967 N N . GLN A 1 127 ? -2.057 7.840 -11.365 1.00 94.88 127 GLN A N 1
ATOM 968 C CA . GLN A 1 127 ? -2.562 9.119 -10.851 1.00 94.88 127 GLN A CA 1
ATOM 969 C C . GLN A 1 127 ? -3.979 8.996 -10.277 1.00 94.88 127 GLN A C 1
ATOM 971 O O . GLN A 1 127 ? -4.251 9.541 -9.204 1.00 94.88 127 GLN A O 1
ATOM 976 N N . MET A 1 128 ? -4.867 8.238 -10.929 1.00 94.81 128 MET A N 1
ATOM 977 C CA . MET A 1 128 ? -6.209 7.971 -10.398 1.00 94.81 128 MET A CA 1
ATOM 978 C C . MET A 1 128 ? -6.164 7.214 -9.063 1.00 94.81 128 MET A C 1
ATOM 980 O O . MET A 1 128 ? -6.887 7.568 -8.127 1.00 94.81 128 MET A O 1
ATOM 984 N N . ILE A 1 129 ? -5.292 6.207 -8.943 1.00 96.06 129 ILE A N 1
ATOM 985 C CA . ILE A 1 129 ? -5.105 5.446 -7.698 1.00 96.06 129 ILE A CA 1
ATOM 986 C C . ILE A 1 129 ? -4.585 6.352 -6.578 1.00 96.06 129 ILE A C 1
ATOM 988 O O . ILE A 1 129 ? -5.103 6.289 -5.460 1.00 96.06 129 ILE A O 1
ATOM 992 N N . ILE A 1 130 ? -3.611 7.220 -6.866 1.00 95.38 130 ILE A N 1
ATOM 993 C CA . ILE A 1 130 ? -3.069 8.180 -5.894 1.00 95.38 130 ILE A CA 1
ATOM 994 C C . ILE A 1 130 ? -4.169 9.139 -5.430 1.00 95.38 130 ILE A C 1
ATOM 996 O O . ILE A 1 130 ? -4.361 9.309 -4.227 1.00 95.38 130 ILE A O 1
ATOM 1000 N N . ALA A 1 131 ? -4.942 9.710 -6.357 1.00 95.25 131 ALA A N 1
ATOM 1001 C CA . ALA A 1 131 ? -6.031 10.625 -6.024 1.00 95.25 131 ALA A CA 1
ATOM 1002 C C . ALA A 1 131 ? -7.125 9.950 -5.178 1.00 95.25 131 ALA A C 1
ATOM 1004 O O . ALA A 1 131 ? -7.655 10.557 -4.246 1.00 95.25 131 ALA A O 1
ATOM 1005 N N . ASN A 1 132 ? -7.462 8.691 -5.472 1.00 96.06 132 ASN A N 1
ATOM 1006 C CA . ASN A 1 132 ? -8.405 7.928 -4.659 1.00 96.06 132 ASN A CA 1
ATOM 1007 C C . ASN A 1 132 ? -7.834 7.624 -3.266 1.00 96.06 132 ASN A C 1
ATOM 1009 O O . ASN A 1 132 ? -8.530 7.791 -2.269 1.00 96.06 132 ASN A O 1
ATOM 1013 N N . THR A 1 133 ? -6.562 7.235 -3.189 1.00 95.62 133 THR A N 1
ATOM 1014 C CA . THR A 1 133 ? -5.875 6.962 -1.919 1.00 95.62 133 THR A CA 1
ATOM 1015 C C . THR A 1 133 ? -5.830 8.204 -1.030 1.00 95.62 133 THR A C 1
ATOM 1017 O O . THR A 1 133 ? -6.187 8.116 0.139 1.00 95.62 133 THR A O 1
ATOM 1020 N N . ASP A 1 134 ? -5.501 9.376 -1.581 1.00 95.88 134 ASP A N 1
ATOM 1021 C CA . ASP A 1 134 ? -5.497 10.646 -0.838 1.00 95.88 134 ASP A CA 1
ATOM 1022 C C . ASP A 1 134 ? -6.884 10.982 -0.260 1.00 95.88 134 ASP A C 1
ATOM 1024 O O . ASP A 1 134 ? -7.011 11.391 0.896 1.00 95.88 134 ASP A O 1
ATOM 1028 N N . ARG A 1 135 ? -7.958 10.730 -1.025 1.00 95.44 135 ARG A N 1
ATOM 1029 C CA . ARG A 1 135 ? -9.336 10.871 -0.521 1.00 95.44 135 ARG A CA 1
ATOM 1030 C C . ARG A 1 135 ? -9.629 9.903 0.624 1.00 95.44 135 ARG A C 1
ATOM 1032 O O . ARG A 1 135 ? -10.243 10.307 1.608 1.00 95.44 135 ARG A O 1
ATOM 1039 N N . GLN A 1 136 ? -9.205 8.644 0.509 1.00 96.56 136 GLN A N 1
ATOM 1040 C CA . GLN A 1 136 ? -9.416 7.639 1.557 1.00 96.56 136 GLN A CA 1
ATOM 1041 C C . GLN A 1 136 ? -8.648 7.974 2.837 1.00 96.56 136 GLN A C 1
ATOM 1043 O O . GLN A 1 136 ? -9.211 7.842 3.924 1.00 96.56 136 GLN A O 1
ATOM 1048 N N . ILE A 1 137 ? -7.411 8.466 2.720 1.00 95.81 137 ILE A N 1
ATOM 1049 C CA . ILE A 1 137 ? -6.612 8.929 3.861 1.00 95.81 137 ILE A CA 1
ATOM 1050 C C . ILE A 1 137 ? -7.340 10.071 4.570 1.00 95.81 137 ILE A C 1
ATOM 1052 O O . ILE A 1 137 ? -7.652 9.942 5.746 1.00 95.81 137 ILE A O 1
ATOM 1056 N N . LYS A 1 138 ? -7.742 11.123 3.846 1.00 96.06 138 LYS A N 1
ATOM 1057 C CA . LYS A 1 138 ? -8.468 12.265 4.435 1.00 96.06 138 LYS A CA 1
ATOM 1058 C C . LYS A 1 138 ? -9.775 11.864 5.117 1.00 96.06 138 LYS A C 1
ATOM 1060 O O . LYS A 1 138 ? -10.106 12.385 6.180 1.00 96.06 138 LYS A O 1
ATOM 1065 N N . ASN A 1 139 ? -10.529 10.943 4.516 1.00 95.44 139 ASN A N 1
ATOM 1066 C CA . ASN A 1 139 ? -11.753 10.422 5.123 1.00 95.44 139 ASN A CA 1
ATOM 1067 C C . ASN A 1 139 ? -11.453 9.641 6.406 1.00 95.44 139 ASN A C 1
ATOM 1069 O O . ASN A 1 139 ? -12.165 9.798 7.396 1.00 95.44 139 ASN A O 1
ATOM 1073 N N . THR A 1 140 ? -10.397 8.827 6.392 1.00 94.94 140 THR A N 1
ATOM 1074 C CA . THR A 1 140 ? -9.958 8.046 7.552 1.00 94.94 140 THR A CA 1
ATOM 1075 C C . THR A 1 140 ? -9.466 8.958 8.671 1.00 94.94 140 THR A C 1
ATOM 1077 O O . THR A 1 140 ? -9.907 8.795 9.802 1.00 94.94 140 THR A O 1
ATOM 1080 N N . ASP A 1 141 ? -8.652 9.966 8.362 1.00 93.88 141 ASP A N 1
ATOM 1081 C CA . ASP A 1 141 ? -8.165 10.948 9.336 1.00 93.88 141 ASP A CA 1
ATOM 1082 C C . ASP A 1 141 ? -9.326 11.681 10.007 1.00 93.88 141 ASP A C 1
ATOM 1084 O O . ASP A 1 141 ? -9.381 11.778 11.232 1.00 93.88 141 ASP A O 1
ATOM 1088 N N . ARG A 1 142 ? -10.322 12.114 9.223 1.00 92.25 142 ARG A N 1
ATOM 1089 C CA . ARG A 1 142 ? -11.529 12.746 9.767 1.00 92.25 142 ARG A CA 1
ATOM 1090 C C . ARG A 1 142 ? -12.328 11.791 10.656 1.00 92.25 142 ARG A C 1
ATOM 1092 O O . ARG A 1 142 ? -12.854 12.214 11.683 1.00 92.25 142 ARG A O 1
ATOM 1099 N N . LEU A 1 143 ? -12.449 10.517 10.276 1.00 94.25 143 LEU A N 1
ATOM 1100 C CA . LEU A 1 143 ? -13.106 9.502 11.107 1.00 94.25 143 LEU A CA 1
ATOM 1101 C C . LEU A 1 143 ? -12.350 9.282 12.420 1.00 94.25 143 LEU A C 1
ATOM 1103 O O . LEU A 1 143 ? -12.987 9.217 13.468 1.00 94.25 143 LEU A O 1
ATOM 1107 N N . ILE A 1 144 ? -11.017 9.218 12.376 1.00 93.44 144 ILE A N 1
ATOM 1108 C CA . ILE A 1 144 ? -10.168 9.097 13.565 1.00 93.44 144 ILE A CA 1
ATOM 1109 C C . ILE A 1 144 ? -10.355 10.314 14.470 1.00 93.44 144 ILE A C 1
ATOM 1111 O O . ILE A 1 144 ? -10.586 10.138 15.661 1.00 93.44 144 ILE A O 1
ATOM 1115 N N . GLU A 1 145 ? -10.319 11.530 13.927 1.00 91.44 145 GLU A N 1
ATOM 1116 C CA . GLU A 1 145 ? -10.490 12.764 14.699 1.00 91.44 145 GLU A CA 1
ATOM 1117 C C . GLU A 1 145 ? -11.861 12.817 15.395 1.00 91.44 145 GLU A C 1
ATOM 1119 O O . GLU A 1 145 ? -11.943 13.056 16.602 1.00 91.44 145 GLU A O 1
ATOM 1124 N N 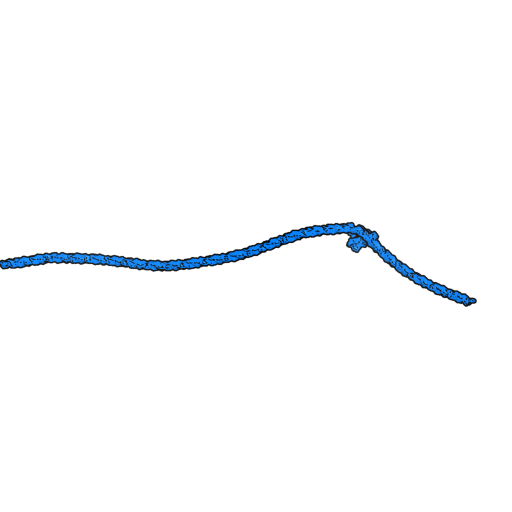. MET A 1 146 ? -12.940 12.511 14.665 1.00 88.69 146 MET A N 1
ATOM 1125 C CA . MET A 1 146 ? -14.291 12.452 15.238 1.00 88.69 146 MET A CA 1
ATOM 1126 C C . MET A 1 146 ? -14.409 11.361 16.310 1.00 88.69 146 MET A C 1
ATOM 1128 O O . MET A 1 146 ? -15.012 11.581 17.363 1.00 88.69 146 MET A O 1
ATOM 1132 N N . GLN A 1 147 ? -13.829 10.185 16.062 1.00 92.06 147 GLN A N 1
ATOM 1133 C CA . GLN A 1 147 ? -13.922 9.060 16.986 1.00 92.06 147 GLN A CA 1
ATOM 1134 C C . GLN A 1 147 ? -13.050 9.255 18.226 1.00 92.06 147 GLN A C 1
ATOM 1136 O O . GLN A 1 147 ? -13.431 8.805 19.303 1.00 92.06 147 GLN A O 1
ATOM 1141 N N . TYR A 1 148 ? -11.923 9.955 18.107 1.00 92.69 148 TYR A N 1
ATOM 1142 C CA . TYR A 1 148 ? -11.029 10.246 19.222 1.00 92.69 148 TYR A CA 1
ATOM 1143 C C . TYR A 1 148 ? -11.729 11.079 20.300 1.00 92.69 148 TYR A C 1
ATOM 1145 O O . TYR A 1 148 ? -11.662 10.748 21.484 1.00 92.69 148 TYR A O 1
ATOM 1153 N N . VAL A 1 149 ? -12.474 12.113 19.893 1.00 90.00 149 VAL A N 1
ATOM 1154 C CA . VAL A 1 149 ? -13.264 12.937 20.821 1.00 90.00 149 VAL A CA 1
ATOM 1155 C C . VAL A 1 149 ? -14.342 12.099 21.509 1.00 90.00 149 VAL A C 1
ATOM 1157 O O . VAL A 1 149 ? -14.465 12.142 22.732 1.00 90.00 149 VAL A O 1
ATOM 1160 N N . ASN A 1 150 ? -15.083 11.288 20.749 1.00 91.56 150 ASN A N 1
ATOM 1161 C CA . ASN A 1 150 ? -16.123 10.417 21.304 1.00 91.56 150 ASN A CA 1
ATOM 1162 C C . ASN A 1 150 ? -15.555 9.373 22.270 1.00 91.56 150 ASN A C 1
ATOM 1164 O O . ASN A 1 150 ? -16.137 9.134 23.329 1.00 91.56 150 ASN A O 1
ATOM 1168 N N . PHE A 1 151 ? -14.415 8.772 21.928 1.00 93.25 151 PHE A N 1
ATOM 1169 C CA . PHE A 1 151 ? -13.719 7.811 22.776 1.00 93.25 151 PHE A CA 1
ATOM 1170 C C . PHE A 1 151 ? -13.296 8.457 24.094 1.00 93.25 151 PHE A C 1
ATOM 1172 O O . PHE A 1 151 ? -13.622 7.936 25.156 1.00 93.25 151 PHE A O 1
ATOM 1179 N N . ASN A 1 152 ? -12.649 9.624 24.038 1.00 93.19 152 ASN A N 1
ATOM 1180 C CA . ASN A 1 152 ? -12.201 10.327 25.236 1.00 93.19 152 ASN A CA 1
ATOM 1181 C C . ASN A 1 152 ? -13.382 10.767 26.118 1.00 93.19 152 ASN A C 1
ATOM 1183 O O . ASN A 1 152 ? -13.335 10.636 27.338 1.00 93.19 152 ASN A O 1
ATOM 1187 N N . ASN A 1 153 ? -14.475 11.241 25.514 1.00 93.06 153 ASN A N 1
ATOM 1188 C CA . ASN A 1 153 ? -15.692 11.584 26.251 1.00 93.06 153 ASN A CA 1
ATOM 1189 C C . ASN A 1 153 ? -16.299 10.354 26.935 1.00 93.06 153 ASN A C 1
ATOM 1191 O O . ASN A 1 153 ? -16.590 10.404 28.126 1.00 93.06 153 ASN A O 1
ATOM 1195 N N . THR A 1 154 ? -16.421 9.239 26.210 1.00 94.44 154 THR A N 1
ATOM 1196 C CA . THR A 1 154 ? -16.965 7.983 26.751 1.00 94.44 154 THR A CA 1
ATOM 1197 C C . THR A 1 154 ? -16.090 7.440 27.877 1.00 94.44 154 THR A C 1
ATOM 1199 O O . THR A 1 154 ? -16.610 7.010 28.902 1.00 94.44 154 THR A O 1
ATOM 1202 N N . GLN A 1 155 ? -14.765 7.495 27.723 1.00 96.12 155 GLN A N 1
ATOM 1203 C CA . GLN A 1 155 ? -13.825 7.078 28.760 1.00 96.12 155 GLN A CA 1
ATOM 1204 C C . GLN A 1 155 ? -13.991 7.929 30.024 1.00 96.12 155 GLN A C 1
ATOM 1206 O O . GLN A 1 155 ? -14.203 7.381 31.100 1.00 96.12 155 GLN A O 1
ATOM 1211 N N . ASN A 1 156 ? -14.016 9.257 29.885 1.00 96.56 156 ASN A N 1
ATOM 1212 C CA . ASN A 1 156 ? -14.225 10.166 31.013 1.00 96.56 156 ASN A CA 1
ATOM 1213 C C . ASN A 1 156 ? -15.591 9.966 31.695 1.00 96.56 156 ASN A C 1
ATOM 1215 O O . ASN A 1 156 ? -15.705 10.105 32.912 1.00 96.56 156 ASN A O 1
ATOM 1219 N N . GLU A 1 157 ? -16.648 9.677 30.933 1.00 96.75 157 GLU A N 1
ATOM 1220 C CA . GLU A 1 157 ? -17.965 9.354 31.494 1.00 96.75 157 GLU A CA 1
ATOM 1221 C C . GLU A 1 157 ? -17.964 8.020 32.243 1.00 96.75 157 GLU A C 1
ATOM 1223 O O . GLU A 1 157 ? -18.578 7.922 33.307 1.00 96.75 157 GLU A O 1
ATOM 1228 N N . ASN A 1 158 ? -17.273 7.009 31.717 1.00 96.44 158 ASN A N 1
ATOM 1229 C CA . ASN A 1 158 ? -17.124 5.718 32.380 1.00 96.44 158 ASN A CA 1
ATOM 1230 C C . ASN A 1 158 ? -16.335 5.854 33.682 1.00 96.44 158 ASN A C 1
ATOM 1232 O O . ASN A 1 158 ? -16.792 5.349 34.702 1.00 96.44 158 ASN A O 1
ATOM 1236 N N . ASP A 1 159 ? -15.225 6.592 33.675 1.00 97.44 159 ASP A N 1
ATOM 1237 C CA . ASP A 1 159 ? -14.414 6.832 34.872 1.00 97.44 159 ASP A CA 1
ATOM 1238 C C . ASP A 1 159 ? -15.233 7.563 35.950 1.00 97.44 159 ASP A C 1
ATOM 1240 O O . ASP A 1 159 ? -15.249 7.153 37.107 1.00 97.44 159 ASP A O 1
ATOM 1244 N N . LYS A 1 160 ? -16.037 8.566 35.564 1.00 97.50 160 LYS A N 1
ATOM 1245 C CA . LYS A 1 160 ? -16.971 9.235 36.490 1.00 97.50 160 LYS A CA 1
ATOM 1246 C C . LYS A 1 160 ? -18.024 8.289 37.067 1.00 97.50 160 LYS A C 1
ATOM 1248 O O . LYS A 1 160 ? -18.358 8.406 38.242 1.00 97.50 160 LYS A O 1
ATOM 1253 N N . LYS A 1 161 ? -18.581 7.389 36.251 1.00 97.31 161 LYS A N 1
ATOM 1254 C CA . LYS A 1 161 ? -19.559 6.393 36.718 1.00 97.31 161 LYS A CA 1
ATOM 1255 C C . LYS A 1 161 ? -18.915 5.369 37.646 1.00 97.31 161 LYS A C 1
ATOM 1257 O O . LYS A 1 161 ? -19.555 4.965 38.607 1.00 97.31 161 LYS A O 1
ATOM 1262 N N . LEU A 1 162 ? -17.678 4.958 37.374 1.00 97.56 162 LEU A N 1
ATOM 1263 C CA . LEU A 1 162 ? -16.926 4.069 38.256 1.00 97.56 162 LEU A CA 1
ATOM 1264 C C . LEU A 1 162 ? -16.657 4.737 39.604 1.00 97.56 162 LEU A C 1
ATOM 1266 O O . LEU A 1 162 ? -16.937 4.129 40.631 1.00 97.56 162 LEU A O 1
ATOM 1270 N N . ASP A 1 163 ? -16.226 5.999 39.606 1.00 97.75 163 ASP A N 1
ATOM 1271 C CA . ASP A 1 163 ? -16.045 6.778 40.834 1.00 97.75 163 ASP A CA 1
ATOM 1272 C C . ASP A 1 163 ? -17.351 6.920 41.630 1.00 97.75 163 ASP A C 1
ATOM 1274 O O . ASP A 1 163 ? -17.346 6.824 42.857 1.00 97.75 163 ASP A O 1
ATOM 1278 N N . ASP A 1 164 ? -18.476 7.161 40.950 1.00 97.50 164 ASP A N 1
ATOM 1279 C CA . ASP A 1 164 ? -19.792 7.265 41.589 1.00 97.50 164 ASP A CA 1
ATOM 1280 C C . ASP A 1 164 ? -20.241 5.927 42.189 1.00 97.50 164 ASP A C 1
ATOM 1282 O O . ASP A 1 164 ? -20.625 5.869 43.355 1.00 97.50 164 ASP A O 1
ATOM 1286 N N . LEU A 1 165 ? -20.108 4.830 41.439 1.00 97.19 165 LEU A N 1
ATOM 1287 C CA . LEU A 1 165 ? -20.403 3.484 41.934 1.00 97.19 165 LEU A CA 1
ATOM 1288 C C . LEU A 1 165 ? -19.507 3.104 43.111 1.00 97.19 165 LEU A C 1
ATOM 1290 O O . LEU A 1 165 ? -19.979 2.496 44.067 1.00 97.19 165 LEU A O 1
ATOM 1294 N N . GLN A 1 166 ? -18.230 3.477 43.071 1.00 97.00 166 GLN A N 1
ATOM 1295 C CA . GLN A 1 166 ? -17.302 3.195 44.155 1.00 97.00 166 GLN A CA 1
ATOM 1296 C C . GLN A 1 166 ? -17.645 4.000 45.410 1.00 97.00 166 GLN A C 1
ATOM 1298 O O . GLN A 1 166 ? -17.605 3.450 46.507 1.00 97.00 166 GLN A O 1
ATOM 1303 N N . LYS A 1 167 ? -18.073 5.261 45.265 1.00 97.06 167 LYS A N 1
ATOM 1304 C CA . LYS A 1 167 ? -18.604 6.054 46.385 1.00 97.06 167 LYS A CA 1
ATOM 1305 C C . LYS A 1 167 ? -19.872 5.443 46.965 1.00 97.06 167 LYS A C 1
ATOM 1307 O O . LYS A 1 167 ? -19.950 5.298 48.179 1.00 97.06 167 LYS A O 1
ATOM 1312 N N . GLN A 1 168 ? -20.828 5.058 46.120 1.00 96.19 168 GLN A N 1
ATOM 1313 C CA . GLN A 1 168 ? -22.066 4.413 46.563 1.00 96.19 168 GLN A CA 1
ATOM 1314 C C . GLN A 1 168 ? -21.786 3.089 47.280 1.00 96.19 168 GLN A C 1
ATOM 1316 O O . GLN A 1 168 ? -22.405 2.804 48.302 1.00 96.19 168 GLN A O 1
ATOM 1321 N N . LEU A 1 169 ? -20.833 2.297 46.779 1.00 94.44 169 LEU A N 1
ATOM 1322 C CA . LEU A 1 169 ? -20.418 1.054 47.417 1.00 94.44 169 LEU A CA 1
ATOM 1323 C C . LEU A 1 169 ? -19.774 1.318 48.778 1.00 94.44 169 LEU A C 1
ATOM 1325 O O . LEU A 1 169 ? -20.193 0.713 49.756 1.00 94.44 169 LEU A O 1
ATOM 1329 N N . SER A 1 170 ? -18.821 2.249 48.868 1.00 94.88 170 SER A N 1
ATOM 1330 C CA . SER A 1 170 ? -18.188 2.599 50.145 1.00 94.88 170 SER A CA 1
ATOM 1331 C C . SER A 1 170 ? -19.180 3.184 51.152 1.00 94.88 170 SER A C 1
ATOM 1333 O O . SER A 1 170 ? -19.085 2.902 52.345 1.00 94.88 170 SER A O 1
ATOM 1335 N N . GLU A 1 171 ? -20.154 3.977 50.697 1.00 94.00 171 GLU A N 1
ATOM 1336 C CA . GLU A 1 171 ? -21.227 4.479 51.555 1.00 94.00 171 GLU A CA 1
ATOM 1337 C C . GLU A 1 171 ? -22.109 3.333 52.062 1.00 94.00 171 GLU A C 1
ATOM 1339 O O . GLU A 1 171 ? -22.373 3.256 53.262 1.00 94.00 171 GLU A O 1
ATOM 1344 N N . LEU A 1 172 ? -22.501 2.401 51.189 1.00 89.88 172 LEU A N 1
ATOM 1345 C CA . LEU A 1 172 ? -23.259 1.218 51.586 1.00 89.88 172 LEU A CA 1
ATOM 1346 C C . LEU A 1 172 ? -22.475 0.354 52.582 1.00 89.88 172 LEU A C 1
ATOM 1348 O O . LEU A 1 172 ? -23.008 0.033 53.641 1.00 89.88 172 LEU A O 1
ATOM 1352 N N . GLU A 1 173 ? -21.217 0.029 52.280 1.00 88.62 173 GLU A N 1
ATOM 1353 C CA . GLU A 1 173 ? -20.317 -0.731 53.158 1.00 88.62 173 GLU A CA 1
ATOM 1354 C C . GLU A 1 173 ? -20.183 -0.060 54.528 1.00 88.62 173 GLU A C 1
ATOM 1356 O O . GLU A 1 173 ? -20.271 -0.734 55.547 1.00 88.62 173 GLU A O 1
ATOM 1361 N N . SER A 1 174 ? -20.092 1.273 54.583 1.00 90.31 174 SER A N 1
ATOM 1362 C CA . SER A 1 174 ? -20.030 2.003 55.856 1.00 90.31 174 SER A CA 1
ATOM 1363 C C . SER A 1 174 ? -21.316 1.917 56.691 1.00 90.31 174 SER A C 1
ATOM 1365 O O . SER A 1 174 ? -21.276 2.077 57.911 1.00 90.31 174 SER A O 1
ATOM 1367 N N . GLN A 1 175 ? -22.463 1.669 56.052 1.00 90.12 175 GLN A N 1
ATOM 1368 C CA . GLN A 1 175 ? -23.763 1.561 56.716 1.00 90.12 175 GLN A CA 1
ATOM 1369 C C . GLN A 1 175 ? -24.117 0.116 57.097 1.00 90.12 175 GLN A C 1
ATOM 1371 O O . GLN A 1 175 ? -24.946 -0.089 57.990 1.00 90.12 175 GLN A O 1
ATOM 1376 N N . LEU A 1 176 ? -23.496 -0.886 56.460 1.00 88.50 176 LEU A N 1
ATOM 1377 C CA . LEU A 1 176 ? -23.768 -2.306 56.704 1.00 88.50 176 LEU A CA 1
ATOM 1378 C C . LEU A 1 176 ? -23.604 -2.734 58.171 1.00 88.50 176 LEU A C 1
ATOM 1380 O O . LEU A 1 176 ? -24.537 -3.379 58.661 1.00 88.50 176 LEU A O 1
ATOM 1384 N N . PRO A 1 177 ? -22.550 -2.343 58.918 1.00 89.06 177 PRO A N 1
ATOM 1385 C CA . PRO A 1 177 ? -22.420 -2.712 60.328 1.00 89.06 177 PRO A CA 1
ATOM 1386 C C . PRO A 1 177 ? -23.630 -2.275 61.148 1.00 89.06 177 PRO A C 1
ATOM 1388 O O . PRO A 1 177 ? -24.175 -3.047 61.939 1.00 89.06 177 PRO A O 1
ATOM 1391 N N . LYS A 1 178 ? -24.111 -1.049 60.906 1.00 89.94 178 LYS A N 1
ATOM 1392 C CA . LYS A 1 178 ? -25.242 -0.490 61.645 1.00 89.94 178 LYS A CA 1
ATOM 1393 C C . LYS A 1 178 ? -26.559 -1.167 61.277 1.00 89.94 178 LYS A C 1
ATOM 1395 O O . LYS A 1 178 ? -27.421 -1.372 62.132 1.00 89.94 178 LYS A O 1
ATOM 1400 N N . ILE A 1 179 ? -26.727 -1.533 60.007 1.00 89.75 179 ILE A N 1
ATOM 1401 C CA . ILE A 1 179 ? -27.877 -2.321 59.554 1.00 89.75 179 ILE A CA 1
ATOM 1402 C C . ILE A 1 179 ? -27.841 -3.718 60.189 1.00 89.75 179 ILE A C 1
ATOM 1404 O O . ILE A 1 179 ? -28.868 -4.171 60.698 1.00 89.75 179 ILE A O 1
ATOM 1408 N N . ASN A 1 180 ? -26.676 -4.369 60.225 1.00 89.81 180 ASN A N 1
ATOM 1409 C CA . ASN A 1 180 ? -26.484 -5.671 60.864 1.00 89.81 180 ASN A CA 1
ATOM 1410 C C . ASN A 1 180 ? -26.758 -5.606 62.373 1.00 89.81 180 ASN A C 1
ATOM 1412 O O . ASN A 1 180 ? -27.417 -6.495 62.910 1.00 89.81 180 ASN A O 1
ATOM 1416 N N . GLU A 1 181 ? -26.376 -4.524 63.051 1.00 90.38 181 GLU A N 1
ATOM 1417 C CA . GLU A 1 181 ? -26.716 -4.314 64.460 1.00 90.38 181 GLU A CA 1
ATOM 1418 C C . GLU A 1 181 ? -28.231 -4.263 64.666 1.00 90.38 181 GLU A C 1
ATOM 1420 O O . GLU A 1 181 ? -28.781 -4.998 65.486 1.00 90.38 181 GLU A O 1
ATOM 1425 N N . ASN A 1 182 ? -28.926 -3.452 63.867 1.00 91.12 182 ASN A N 1
ATOM 1426 C CA . ASN A 1 182 ? -30.369 -3.276 63.995 1.00 91.12 182 ASN A CA 1
ATOM 1427 C C . ASN A 1 182 ? -31.148 -4.553 63.634 1.00 91.12 182 ASN A C 1
ATOM 1429 O O . ASN A 1 182 ? -32.144 -4.886 64.280 1.00 91.12 182 ASN A O 1
ATOM 1433 N N . MET A 1 183 ? -30.728 -5.264 62.585 1.00 91.62 183 MET A N 1
ATOM 1434 C CA . MET A 1 183 ? -31.451 -6.428 62.063 1.00 91.62 183 MET A CA 1
ATOM 1435 C C . MET A 1 183 ? -31.049 -7.725 62.763 1.00 91.62 183 MET A C 1
ATOM 1437 O O . MET A 1 183 ? -31.917 -8.479 63.207 1.00 91.62 183 MET A O 1
ATOM 1441 N N . CYS A 1 184 ? -29.747 -7.970 62.884 1.00 91.56 184 CYS A N 1
ATOM 1442 C CA . CYS A 1 184 ? -29.181 -9.220 63.379 1.00 91.56 184 CYS A CA 1
ATOM 1443 C C . CYS A 1 184 ? -28.772 -9.148 64.852 1.00 91.56 184 CYS A C 1
ATOM 1445 O O . CYS A 1 184 ? -28.670 -10.197 65.472 1.00 91.56 184 CYS A O 1
ATOM 1447 N N . GLY A 1 185 ? -28.590 -7.956 65.432 1.00 89.75 185 GLY A N 1
ATOM 1448 C CA . GLY A 1 185 ? -28.344 -7.763 66.867 1.00 89.75 185 GLY A CA 1
ATOM 1449 C C . GLY A 1 185 ? -26.892 -7.495 67.258 1.00 89.75 185 GLY A C 1
ATOM 1450 O O . GLY A 1 185 ? -26.617 -7.364 68.448 1.00 89.75 185 GLY A O 1
ATOM 1451 N N . GLN A 1 186 ? -25.972 -7.407 66.294 1.00 87.81 186 GLN A N 1
ATOM 1452 C CA . GLN A 1 186 ? -24.567 -7.075 66.539 1.00 87.81 186 GLN A CA 1
ATOM 1453 C C . GLN A 1 186 ? -23.992 -6.235 65.393 1.00 87.81 186 GLN A C 1
ATOM 1455 O O . GLN A 1 186 ? -24.229 -6.538 64.226 1.00 87.81 186 GLN A O 1
ATOM 1460 N N . GLU A 1 187 ? -23.222 -5.201 65.733 1.00 87.25 187 GLU A N 1
ATOM 1461 C CA . GLU A 1 187 ? -22.453 -4.408 64.771 1.00 87.25 187 GLU A CA 1
ATOM 1462 C C . GLU A 1 187 ? -21.231 -5.219 64.319 1.00 87.25 187 GLU A C 1
ATOM 1464 O O . GLU A 1 187 ? -20.250 -5.359 65.051 1.00 87.25 187 GLU A O 1
ATOM 1469 N N . SER A 1 188 ? -21.325 -5.844 63.147 1.00 77.25 188 SER A N 1
ATOM 1470 C CA . SER A 1 188 ? -20.231 -6.613 62.554 1.00 77.25 188 SER A CA 1
ATOM 1471 C C . SER A 1 188 ? -20.365 -6.656 61.034 1.00 77.25 188 SER A C 1
ATOM 1473 O O . SER A 1 188 ? -21.476 -6.755 60.510 1.00 77.25 188 SER A O 1
ATOM 1475 N N . ASP A 1 189 ? -19.224 -6.616 60.350 1.00 70.56 189 ASP A N 1
ATOM 1476 C CA . ASP A 1 189 ? -19.091 -6.909 58.916 1.00 70.56 189 ASP A CA 1
ATOM 1477 C C . ASP A 1 189 ? -18.660 -8.362 58.655 1.00 70.56 189 ASP A C 1
ATOM 1479 O O . ASP A 1 189 ? -18.585 -8.803 57.507 1.00 70.56 189 ASP A O 1
ATOM 1483 N N . SER A 1 190 ? -18.375 -9.135 59.709 1.00 76.75 190 SER A N 1
ATOM 1484 C CA . SER A 1 190 ? -18.064 -10.560 59.615 1.00 76.75 190 SER A CA 1
ATOM 1485 C C . SER A 1 190 ? -19.288 -11.435 59.864 1.00 76.75 190 SER A C 1
ATOM 1487 O O . SER A 1 190 ? -20.225 -11.090 60.582 1.00 76.75 190 SER A O 1
ATOM 1489 N N . CYS A 1 191 ? -19.262 -12.638 59.288 1.00 81.94 191 CYS A N 1
ATOM 1490 C CA . CYS A 1 191 ? -20.297 -13.657 59.460 1.00 81.94 191 CYS A CA 1
ATOM 1491 C C . CYS A 1 191 ? -20.218 -14.369 60.819 1.00 81.94 191 CYS A C 1
ATOM 1493 O O . CYS A 1 191 ? -20.162 -15.601 60.891 1.00 81.94 191 CYS A O 1
ATOM 1495 N N . ASP A 1 192 ? -20.223 -13.584 61.892 1.00 78.31 192 ASP A N 1
ATOM 1496 C CA . ASP A 1 192 ? -20.030 -14.035 63.266 1.00 78.31 192 ASP A CA 1
ATOM 1497 C C . ASP A 1 192 ? -21.270 -14.760 63.817 1.00 78.31 192 ASP A C 1
ATOM 1499 O O . ASP A 1 192 ? -22.087 -15.329 63.083 1.00 78.31 192 ASP A O 1
ATOM 1503 N N . ILE A 1 193 ? -21.407 -14.800 65.144 1.00 83.81 193 ILE A N 1
ATOM 1504 C CA . ILE A 1 193 ? -22.466 -15.521 65.859 1.00 83.81 193 ILE A CA 1
ATOM 1505 C C . ILE A 1 193 ? -23.848 -15.075 65.365 1.00 83.81 193 ILE A C 1
ATOM 1507 O O . ILE A 1 193 ? -24.655 -15.931 65.005 1.00 83.81 193 ILE A O 1
ATOM 1511 N N . CYS A 1 194 ? -24.064 -13.762 65.254 1.00 87.94 194 CYS A N 1
ATOM 1512 C CA . CYS A 1 194 ? -25.326 -13.168 64.812 1.00 87.94 194 CYS A CA 1
ATOM 1513 C C . CYS A 1 194 ? -25.493 -13.074 63.294 1.00 87.94 194 CYS A C 1
ATOM 1515 O O . CYS A 1 194 ? -26.588 -12.767 62.831 1.00 87.94 194 CYS A O 1
ATOM 1517 N N . GLY A 1 195 ? -24.452 -13.370 62.509 1.00 86.75 195 GLY A N 1
ATOM 1518 C CA . GLY A 1 195 ? -24.486 -13.229 61.054 1.00 86.75 195 GLY A CA 1
ATOM 1519 C C . GLY A 1 195 ? -24.636 -11.779 60.582 1.00 86.75 195 GLY A C 1
ATOM 1520 O O . GLY A 1 195 ? -24.262 -10.852 61.292 1.00 86.75 195 GLY A O 1
ATOM 1521 N N . GLY A 1 196 ? -25.159 -11.597 59.368 1.00 87.56 196 GLY A N 1
ATOM 1522 C CA . GLY A 1 196 ? -25.203 -10.296 58.698 1.00 87.56 196 GLY A CA 1
ATOM 1523 C C . GLY A 1 196 ? -25.587 -10.388 57.222 1.00 87.56 196 GLY A C 1
ATOM 1524 O O . GLY A 1 196 ? -25.795 -11.480 56.676 1.00 87.56 196 GLY A O 1
ATOM 1525 N N . ALA A 1 197 ? -25.678 -9.233 56.562 1.00 83.69 197 ALA A N 1
ATOM 1526 C CA . ALA A 1 197 ? -25.884 -9.154 55.119 1.00 83.69 197 ALA A CA 1
ATOM 1527 C C . ALA A 1 197 ? -24.824 -9.985 54.363 1.00 83.69 197 ALA A C 1
ATOM 1529 O O . ALA A 1 197 ? -23.628 -9.833 54.579 1.00 83.69 197 ALA A O 1
ATOM 1530 N N . GLY A 1 198 ? -25.263 -10.901 53.491 1.00 82.88 198 GLY A N 1
ATOM 1531 C CA . GLY A 1 198 ? -24.372 -11.783 52.718 1.00 82.88 198 GLY A CA 1
ATOM 1532 C C . GLY A 1 198 ? -23.921 -13.070 53.426 1.00 82.88 198 GLY A C 1
ATOM 1533 O O . GLY A 1 198 ? -23.378 -13.956 52.772 1.00 82.88 198 GLY A O 1
ATOM 1534 N N . CYS A 1 199 ? -24.208 -13.242 54.720 1.00 87.12 199 CYS A N 1
ATOM 1535 C CA . CYS A 1 199 ? -23.746 -14.398 55.501 1.00 87.12 199 CYS A CA 1
ATOM 1536 C C . CYS A 1 199 ? -24.677 -15.621 55.466 1.00 87.12 199 CYS A C 1
ATOM 1538 O O . CYS A 1 199 ? -24.357 -16.659 56.044 1.00 87.12 199 CYS A O 1
ATOM 1540 N N . GLY A 1 200 ? -25.858 -15.503 54.850 1.00 86.56 200 GLY A N 1
ATOM 1541 C CA . GLY A 1 200 ? -26.863 -16.576 54.778 1.00 86.56 200 GLY A CA 1
ATOM 1542 C C . GLY A 1 200 ? -27.571 -16.902 56.103 1.00 86.56 200 GLY A C 1
ATOM 1543 O O . GLY A 1 200 ? -28.485 -17.720 56.116 1.00 86.56 200 GLY A O 1
ATOM 1544 N N . LYS A 1 201 ? -27.182 -16.249 57.205 1.00 87.62 201 LYS A N 1
ATOM 1545 C CA . LYS A 1 201 ? -27.828 -16.291 58.523 1.00 87.62 201 LYS A CA 1
ATOM 1546 C C . LYS A 1 201 ? -27.825 -14.886 59.134 1.00 87.62 201 LYS A C 1
ATOM 1548 O O . LYS A 1 201 ? -26.875 -14.133 58.914 1.00 87.62 201 LYS A O 1
ATOM 1553 N N . CYS A 1 202 ? -28.866 -14.544 59.884 1.00 89.69 202 CYS A N 1
ATOM 1554 C CA . CYS A 1 202 ? -28.986 -13.280 60.611 1.00 89.69 202 CYS A CA 1
ATOM 1555 C C . CYS A 1 202 ? -29.871 -13.499 61.844 1.00 89.69 202 CYS A C 1
ATOM 1557 O O . CYS A 1 202 ? -30.972 -14.027 61.712 1.00 89.69 202 CYS A O 1
ATOM 1559 N N . GLY A 1 203 ? -29.388 -13.106 63.022 1.00 88.12 203 GLY A N 1
ATOM 1560 C CA . GLY A 1 203 ? -30.055 -13.339 64.303 1.00 88.12 203 GLY A CA 1
ATOM 1561 C C . GLY A 1 203 ? -29.678 -14.670 64.963 1.00 88.12 203 GLY A C 1
ATOM 1562 O O . GLY A 1 203 ? -28.728 -15.349 64.568 1.00 88.12 203 GLY A O 1
ATOM 1563 N N . GLY A 1 204 ? -30.409 -15.019 66.020 1.00 87.94 204 GLY A N 1
ATOM 1564 C CA . GLY A 1 204 ? -30.193 -16.224 66.822 1.00 87.94 204 GLY A CA 1
ATOM 1565 C C . GLY A 1 204 ? -30.314 -15.959 68.321 1.00 87.94 204 GLY A C 1
ATOM 1566 O O . GLY A 1 204 ? -30.421 -14.820 68.764 1.00 87.94 204 GLY A O 1
ATOM 1567 N N . ILE A 1 205 ? -30.272 -17.022 69.128 1.00 84.94 205 ILE A N 1
ATOM 1568 C CA . ILE A 1 205 ? -30.517 -16.952 70.584 1.00 84.94 205 ILE A CA 1
ATOM 1569 C C . ILE A 1 205 ? -29.573 -15.966 71.289 1.00 84.94 205 ILE A C 1
ATOM 1571 O O . ILE A 1 205 ? -29.981 -15.285 72.224 1.00 84.94 205 ILE A O 1
ATOM 1575 N N . SER A 1 206 ? -28.325 -15.863 70.831 1.00 86.75 206 SER A N 1
ATOM 1576 C CA . SER A 1 206 ? -27.314 -14.955 71.391 1.00 86.75 206 SER A CA 1
ATOM 1577 C C . SER A 1 206 ? -27.429 -13.508 70.893 1.00 86.75 206 SER A C 1
ATOM 1579 O O . SER A 1 206 ? -26.579 -12.691 71.225 1.00 86.75 206 SER A O 1
ATOM 1581 N N . CYS A 1 207 ? -28.444 -13.203 70.086 1.00 91.00 207 CYS A N 1
ATOM 1582 C CA . CYS A 1 207 ? -28.571 -11.975 69.306 1.00 91.00 207 CYS A CA 1
ATOM 1583 C C . CYS A 1 207 ? -29.951 -11.349 69.526 1.00 91.00 207 CYS A C 1
ATOM 1585 O O . CYS A 1 207 ? -30.694 -11.040 68.592 1.00 91.00 207 CYS A O 1
ATOM 1587 N N . ASP A 1 208 ? -30.317 -11.230 70.797 1.00 88.56 208 ASP A N 1
ATOM 1588 C CA . ASP A 1 208 ? -31.634 -10.829 71.289 1.00 88.56 208 ASP A CA 1
ATOM 1589 C C . ASP A 1 208 ? -32.000 -9.378 70.952 1.00 88.56 208 ASP A C 1
ATOM 1591 O O . ASP A 1 208 ? -33.180 -9.040 70.883 1.00 88.56 208 ASP A O 1
ATOM 1595 N N . GLN A 1 209 ? -31.011 -8.520 70.700 1.00 89.12 209 GLN A N 1
ATOM 1596 C CA . GLN A 1 209 ? -31.244 -7.131 70.311 1.00 89.12 209 GLN A CA 1
ATOM 1597 C C . GLN A 1 209 ? -31.699 -6.972 68.857 1.00 89.12 209 GLN A C 1
ATOM 1599 O O . GLN A 1 209 ? -32.354 -5.971 68.546 1.00 89.12 209 GLN A O 1
ATOM 1604 N N . GLY A 1 210 ? -31.430 -7.967 68.006 1.00 92.56 210 GLY A N 1
ATOM 1605 C CA . GLY A 1 210 ? -31.750 -7.943 66.582 1.00 92.56 210 GLY A CA 1
ATOM 1606 C C . GLY A 1 210 ? -33.247 -8.029 66.300 1.00 92.56 210 GLY A C 1
ATOM 1607 O O . GLY A 1 210 ? -33.981 -8.789 66.939 1.00 92.56 210 GLY A O 1
ATOM 1608 N N . ALA A 1 211 ? -33.706 -7.264 65.309 1.00 93.69 211 ALA A N 1
ATOM 1609 C CA . ALA A 1 211 ? -35.097 -7.279 64.868 1.00 93.69 211 ALA A CA 1
ATOM 1610 C C . ALA A 1 211 ? -35.571 -8.675 64.423 1.00 93.69 211 ALA A C 1
ATOM 1612 O O . ALA A 1 211 ? -36.701 -9.046 64.741 1.00 93.69 211 ALA A O 1
ATOM 1613 N N . ILE A 1 212 ? -34.720 -9.459 63.744 1.00 92.19 212 ILE A N 1
ATOM 1614 C CA . ILE A 1 212 ? -35.080 -10.815 63.293 1.00 92.19 212 ILE A CA 1
ATOM 1615 C C . ILE A 1 212 ? -35.331 -11.731 64.490 1.00 92.19 212 ILE A C 1
ATOM 1617 O O . ILE A 1 212 ? -36.413 -12.301 64.597 1.00 92.19 212 ILE A O 1
ATOM 1621 N N . THR A 1 213 ? -34.391 -11.805 65.435 1.00 92.62 213 THR A N 1
ATOM 1622 C CA . THR A 1 213 ? -34.540 -12.633 66.641 1.00 92.62 213 THR A CA 1
ATOM 1623 C C . THR A 1 213 ? -35.789 -12.244 67.432 1.00 92.62 213 THR A C 1
ATOM 1625 O O . THR A 1 213 ? -36.537 -13.113 67.874 1.00 92.62 213 THR A O 1
ATOM 1628 N N . LYS A 1 214 ? -36.063 -10.940 67.585 1.00 94.12 214 LYS A N 1
ATOM 1629 C CA . LYS A 1 214 ? -37.276 -10.454 68.262 1.00 94.12 214 LYS A CA 1
ATOM 1630 C C . LYS A 1 214 ? -38.549 -10.893 67.540 1.00 94.12 214 LYS A C 1
ATOM 1632 O O . LYS A 1 214 ? -39.501 -11.310 68.197 1.00 94.12 214 LYS A O 1
ATOM 1637 N N . ALA A 1 215 ? -38.575 -10.816 66.210 1.00 94.06 215 ALA A N 1
ATOM 1638 C CA . ALA A 1 215 ? -39.714 -11.263 65.413 1.00 94.06 215 ALA A CA 1
ATOM 1639 C C . ALA A 1 215 ? -39.923 -12.783 65.516 1.00 94.06 215 ALA A C 1
ATOM 1641 O O . ALA A 1 215 ? -41.053 -13.229 65.700 1.00 94.06 215 ALA A O 1
ATOM 1642 N N . GLU A 1 216 ? -38.848 -13.574 65.472 1.00 92.12 216 GLU A N 1
ATOM 1643 C CA . GLU A 1 216 ? -38.898 -15.030 65.649 1.00 92.12 216 GLU A CA 1
ATOM 1644 C C . GLU A 1 216 ? -39.392 -15.420 67.046 1.00 92.12 216 GLU A C 1
ATOM 1646 O O . GLU A 1 216 ? -40.272 -16.270 67.176 1.00 92.12 216 GLU A O 1
ATOM 1651 N N . GLN A 1 217 ? -38.886 -14.764 68.094 1.00 91.94 217 GLN A N 1
ATOM 1652 C CA . GLN A 1 217 ? -39.339 -14.976 69.470 1.00 91.94 217 GLN A CA 1
ATOM 1653 C C . GLN A 1 217 ? -40.810 -14.592 69.649 1.00 91.94 217 GLN A C 1
ATOM 1655 O O . GLN A 1 217 ? -41.558 -15.316 70.304 1.00 91.94 217 GLN A O 1
ATOM 1660 N N . ALA A 1 218 ? -41.243 -13.473 69.060 1.00 94.31 218 ALA A N 1
ATOM 1661 C CA . ALA A 1 218 ? -42.637 -13.049 69.100 1.00 94.31 218 ALA A CA 1
ATOM 1662 C C . ALA A 1 218 ? -43.553 -14.045 68.374 1.00 94.31 218 ALA A C 1
ATOM 1664 O O . ALA A 1 218 ? -44.629 -14.361 68.882 1.00 94.31 218 ALA A O 1
ATOM 1665 N N . LEU A 1 219 ? -43.119 -14.576 67.226 1.00 94.44 219 LEU A N 1
ATOM 1666 C CA . LEU A 1 219 ? -43.852 -15.593 66.474 1.00 94.44 219 LEU A CA 1
ATOM 1667 C C . LEU A 1 219 ? -43.939 -16.919 67.244 1.00 94.44 219 LEU A C 1
ATOM 1669 O O . LEU A 1 219 ? -45.023 -17.487 67.358 1.00 94.44 219 LEU A O 1
ATOM 1673 N N . ASP A 1 220 ? -42.832 -17.396 67.817 1.00 94.25 220 ASP A N 1
ATOM 1674 C CA . ASP A 1 220 ? -42.817 -18.601 68.656 1.00 94.25 220 ASP A CA 1
ATOM 1675 C C . ASP A 1 220 ? -43.715 -18.434 69.890 1.00 94.25 220 ASP A C 1
ATOM 1677 O O . ASP A 1 220 ? -44.511 -19.317 70.218 1.00 94.25 220 ASP A O 1
ATOM 1681 N N . PHE A 1 221 ? -43.658 -17.269 70.539 1.00 95.19 221 PHE A N 1
ATOM 1682 C CA . PHE A 1 221 ? -44.529 -16.947 71.663 1.00 95.19 221 PHE A CA 1
ATOM 1683 C C . PHE A 1 221 ? -46.008 -16.916 71.258 1.00 95.19 221 PHE A C 1
ATOM 1685 O O . PHE A 1 221 ? -46.844 -17.475 71.973 1.00 95.19 221 PHE A O 1
ATOM 1692 N N . ALA A 1 222 ? -46.340 -16.312 70.113 1.00 96.12 222 ALA A N 1
ATOM 1693 C CA . ALA A 1 222 ? -47.700 -16.278 69.584 1.00 96.12 222 ALA A CA 1
ATOM 1694 C C . ALA A 1 222 ? -48.216 -17.693 69.282 1.00 96.12 222 ALA A C 1
ATOM 1696 O O . ALA A 1 222 ? -49.281 -18.056 69.772 1.00 96.12 222 ALA A O 1
ATOM 1697 N N . ASN A 1 223 ? -47.425 -18.525 68.597 1.00 96.25 223 ASN A N 1
ATOM 1698 C CA . ASN A 1 223 ? -47.784 -19.911 68.277 1.00 96.25 223 ASN A CA 1
ATOM 1699 C C . ASN A 1 223 ? -47.985 -20.761 69.540 1.00 96.25 223 ASN A C 1
ATOM 1701 O O . ASN A 1 223 ? -48.964 -21.498 69.663 1.00 96.25 223 ASN A O 1
ATOM 1705 N N . LYS A 1 224 ? -47.083 -20.648 70.525 1.00 95.69 224 LYS A N 1
ATOM 1706 C CA . LYS A 1 224 ? -47.230 -21.335 71.820 1.00 95.69 224 LYS A CA 1
ATOM 1707 C C . LYS A 1 224 ? -48.473 -20.868 72.566 1.00 95.69 224 LYS A C 1
ATOM 1709 O O . LYS A 1 224 ? -49.159 -21.679 73.186 1.00 95.69 224 LYS A O 1
ATOM 1714 N N . THR A 1 225 ? -48.766 -19.573 72.513 1.00 95.69 225 THR A N 1
ATOM 1715 C CA . THR A 1 225 ? -49.961 -19.002 73.138 1.00 95.69 225 THR A CA 1
ATOM 1716 C C . THR A 1 225 ? -51.229 -19.487 72.440 1.00 95.69 225 THR A C 1
ATOM 1718 O O . THR A 1 225 ? -52.149 -19.919 73.126 1.00 95.69 225 THR A O 1
ATOM 1721 N N . GLU A 1 226 ? -51.261 -19.517 71.108 1.00 95.44 226 GLU A N 1
ATOM 1722 C CA . GLU A 1 226 ? -52.370 -20.063 70.319 1.00 95.44 226 GLU A CA 1
ATOM 1723 C C . GLU A 1 226 ? -52.625 -21.537 70.659 1.00 95.44 226 GLU A C 1
ATOM 1725 O O . GLU A 1 226 ? -53.757 -21.918 70.962 1.00 95.44 226 GLU A O 1
ATOM 1730 N N . HIS A 1 227 ? -51.570 -22.357 70.710 1.00 95.81 227 HIS A N 1
ATOM 1731 C CA . HIS A 1 227 ? -51.684 -23.759 71.113 1.00 95.81 227 HIS A CA 1
ATOM 1732 C C . HIS A 1 227 ? -52.279 -23.918 72.516 1.00 95.81 227 HIS A C 1
ATOM 1734 O O . HIS A 1 227 ? -53.192 -24.724 72.703 1.00 95.81 227 HIS A O 1
ATOM 1740 N N . ARG A 1 228 ? -51.809 -23.128 73.490 1.00 95.00 228 ARG A N 1
ATOM 1741 C CA . ARG A 1 228 ? -52.338 -23.154 74.862 1.00 95.00 228 ARG A CA 1
ATOM 1742 C C . ARG A 1 228 ? -53.787 -22.680 74.940 1.00 95.00 228 ARG A C 1
ATOM 1744 O O . ARG A 1 228 ? -54.567 -23.259 75.689 1.00 95.00 228 ARG A O 1
ATOM 1751 N N . ILE A 1 229 ? -54.159 -21.647 74.183 1.00 94.44 229 ILE A N 1
ATOM 1752 C CA . ILE A 1 229 ? -55.546 -21.167 74.110 1.00 94.44 229 ILE A CA 1
ATOM 1753 C C . ILE A 1 229 ? -56.448 -22.282 73.583 1.00 94.44 229 ILE A C 1
ATOM 1755 O O . ILE A 1 229 ? -57.455 -22.579 74.216 1.00 94.44 229 ILE A O 1
ATOM 1759 N N . LYS A 1 230 ? -56.053 -22.949 72.495 1.00 95.19 230 LYS A N 1
ATOM 1760 C CA . LYS A 1 230 ? -56.822 -24.046 71.896 1.00 95.19 230 LYS A CA 1
ATOM 1761 C C . LYS A 1 230 ? -56.996 -25.238 72.843 1.00 95.19 230 LYS A C 1
ATOM 1763 O O . LYS A 1 230 ? -58.068 -25.830 72.901 1.00 95.19 230 LYS A O 1
ATOM 1768 N N . GLU A 1 231 ? -55.965 -25.587 73.609 1.00 94.69 231 GLU A N 1
ATOM 1769 C CA . GLU A 1 231 ? -56.046 -26.646 74.626 1.00 94.69 231 GLU A CA 1
ATOM 1770 C C . GLU A 1 231 ? -57.013 -26.278 75.766 1.00 94.69 231 GLU A C 1
ATOM 1772 O O . GLU A 1 231 ? -57.854 -27.087 76.177 1.00 94.69 231 GLU A O 1
ATOM 1777 N N . HIS A 1 232 ? -56.935 -25.037 76.256 1.00 94.69 232 HIS A N 1
ATOM 1778 C CA . HIS A 1 232 ? -57.849 -24.536 77.280 1.00 94.69 232 HIS A CA 1
ATOM 1779 C C . HIS A 1 232 ? -59.290 -24.409 76.771 1.00 94.69 232 HIS A C 1
ATOM 1781 O O . HIS A 1 232 ? -60.214 -24.697 77.529 1.00 94.69 232 HIS A O 1
ATOM 1787 N N . GLU A 1 233 ? -59.489 -24.031 75.508 1.00 93.25 233 GLU A N 1
ATOM 1788 C CA . GLU A 1 233 ? -60.797 -23.980 74.852 1.00 93.25 233 GLU A CA 1
ATOM 1789 C C . GLU A 1 233 ? -61.440 -25.372 74.797 1.00 93.25 233 GLU A C 1
ATOM 1791 O O . GLU A 1 233 ? -62.554 -25.536 75.288 1.00 93.25 233 GLU A O 1
ATOM 1796 N N . LEU A 1 234 ? -60.710 -26.396 74.333 1.00 93.88 234 LEU A N 1
ATOM 1797 C CA . LEU A 1 234 ? -61.189 -27.787 74.325 1.00 93.88 234 LEU A CA 1
ATOM 1798 C C . LEU A 1 234 ? -61.570 -28.275 75.730 1.00 93.88 234 LEU A C 1
ATOM 1800 O O . LEU A 1 234 ? -62.636 -28.854 75.933 1.00 93.88 234 LEU A O 1
ATOM 1804 N N . THR A 1 235 ? -60.727 -27.988 76.725 1.00 93.62 235 THR A N 1
ATOM 1805 C CA . THR A 1 235 ? -61.002 -28.361 78.122 1.00 93.62 235 THR A CA 1
ATOM 1806 C C . THR A 1 235 ? -62.248 -27.649 78.663 1.00 93.62 235 THR A C 1
ATOM 1808 O O . THR A 1 235 ? -63.048 -28.242 79.392 1.00 93.62 235 THR A O 1
ATOM 1811 N N . ALA A 1 236 ? -62.436 -26.372 78.314 1.00 93.50 236 ALA A N 1
ATOM 1812 C CA . ALA A 1 236 ? -63.604 -25.596 78.712 1.00 93.50 236 ALA A CA 1
ATOM 1813 C C . ALA A 1 236 ? -64.887 -26.099 78.031 1.00 93.50 236 ALA A C 1
ATOM 1815 O O . ALA A 1 236 ? -65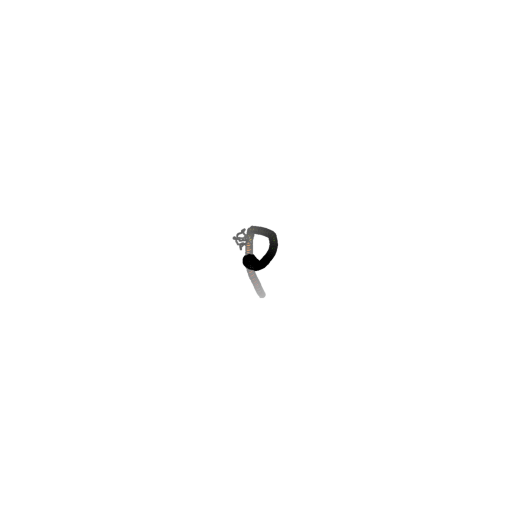.924 -26.176 78.692 1.00 93.50 236 ALA A O 1
ATOM 1816 N N . GLU A 1 237 ? -64.828 -26.487 76.753 1.00 92.94 237 GLU A N 1
ATOM 1817 C CA . GLU A 1 237 ? -65.946 -27.113 76.042 1.00 92.94 237 GLU A CA 1
ATOM 1818 C C . GLU A 1 237 ? -66.365 -28.440 76.689 1.00 92.94 237 GLU A C 1
ATOM 1820 O O . GLU A 1 237 ? -67.558 -28.663 76.919 1.00 92.94 237 GLU A O 1
ATOM 1825 N N . ASP A 1 238 ? -65.408 -29.302 77.042 1.00 92.50 238 ASP A N 1
ATOM 1826 C CA . ASP A 1 238 ? -65.681 -30.582 77.707 1.00 92.50 238 ASP A CA 1
ATOM 1827 C C . ASP A 1 238 ? -66.283 -30.391 79.107 1.00 92.50 238 ASP A C 1
ATOM 1829 O O . ASP A 1 238 ? -67.253 -31.068 79.483 1.00 92.50 238 ASP A O 1
ATOM 1833 N N . LEU A 1 239 ? -65.772 -29.421 79.872 1.00 92.94 239 LEU A N 1
ATOM 1834 C CA . LEU A 1 239 ? -66.351 -29.048 81.161 1.00 92.94 239 LEU A CA 1
ATOM 1835 C C . LEU A 1 239 ? -67.770 -28.493 80.989 1.00 92.94 239 LEU A C 1
ATOM 1837 O O . LEU A 1 239 ? -68.676 -28.876 81.731 1.00 92.94 239 LEU A O 1
ATOM 1841 N N . PHE A 1 240 ? -67.993 -27.627 79.998 1.00 93.19 240 PHE A N 1
ATOM 1842 C CA . PHE A 1 240 ? -69.308 -27.060 79.708 1.00 93.19 240 PHE A CA 1
ATOM 1843 C C . PHE A 1 240 ? -70.325 -28.139 79.317 1.00 93.19 240 PHE A C 1
ATOM 1845 O O . PHE A 1 240 ? -71.461 -28.117 79.805 1.00 93.19 240 PHE A O 1
ATOM 1852 N N . ARG A 1 241 ? -69.927 -29.117 78.491 1.00 91.56 241 ARG A N 1
ATOM 1853 C CA . ARG A 1 241 ? -70.750 -30.292 78.158 1.00 91.56 241 ARG A CA 1
ATOM 1854 C C . ARG A 1 241 ? -71.098 -31.093 79.408 1.00 91.56 241 ARG A C 1
ATOM 1856 O O . ARG A 1 241 ? -72.272 -31.386 79.630 1.00 91.56 241 ARG A O 1
ATOM 1863 N N . SER A 1 242 ? -70.111 -31.370 80.257 1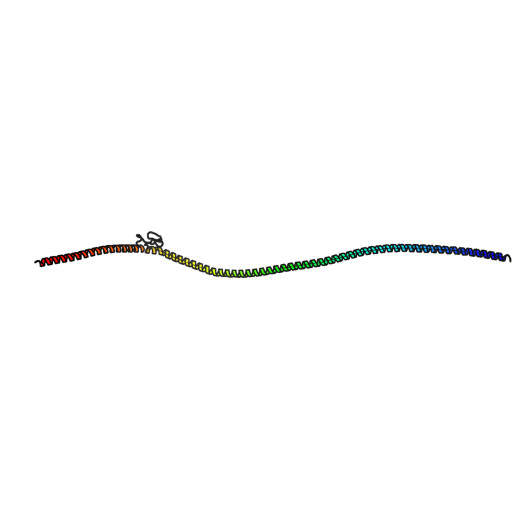.00 92.88 242 SER A N 1
ATOM 1864 C CA . SER A 1 242 ? -70.300 -32.113 81.509 1.00 92.88 242 SER A CA 1
ATOM 1865 C C . SER A 1 242 ? -71.262 -31.398 82.465 1.00 92.88 242 SER A C 1
ATOM 1867 O O . SER A 1 242 ? -72.213 -32.000 82.958 1.00 92.88 242 SER A O 1
ATOM 1869 N N . VAL A 1 243 ? -71.083 -30.090 82.679 1.00 92.56 243 VAL A N 1
ATOM 1870 C CA . VAL A 1 243 ? -71.975 -29.271 83.520 1.00 92.56 243 VAL A CA 1
ATOM 1871 C C . VAL A 1 243 ? -73.384 -29.201 82.930 1.00 92.56 243 VAL A C 1
ATOM 1873 O O . VAL A 1 243 ? -74.367 -29.282 83.668 1.00 92.56 243 VAL A O 1
ATOM 1876 N N . SER A 1 244 ? -73.505 -29.079 81.608 1.00 92.31 244 SER A N 1
ATOM 1877 C CA . SER A 1 244 ? -74.801 -29.065 80.922 1.00 92.31 244 SER A CA 1
ATOM 1878 C C . SER A 1 244 ? -75.545 -30.390 81.084 1.00 92.31 244 SER A C 1
ATOM 1880 O O . SER A 1 244 ? -76.743 -30.374 81.374 1.00 92.31 244 SER A O 1
ATOM 1882 N N . GLN A 1 245 ? -74.840 -31.520 80.981 1.00 91.75 245 GLN A N 1
ATOM 1883 C CA . GLN A 1 245 ? -75.400 -32.848 81.234 1.00 91.75 245 GLN A CA 1
ATOM 1884 C C . GLN A 1 245 ? -75.862 -32.983 82.689 1.00 91.75 245 GLN A C 1
ATOM 1886 O O . GLN A 1 245 ? -77.027 -33.281 82.939 1.00 91.75 245 GLN A O 1
ATOM 1891 N N . VAL A 1 246 ? -75.001 -32.643 83.656 1.00 91.81 246 VAL A N 1
ATOM 1892 C CA . VAL A 1 246 ? -75.343 -32.674 85.089 1.00 91.81 246 VAL A CA 1
ATOM 1893 C C . VAL A 1 246 ? -76.546 -31.781 85.395 1.00 91.81 246 VAL A C 1
ATOM 1895 O O . VAL A 1 246 ? -77.412 -32.154 86.188 1.00 91.81 246 VAL A O 1
ATOM 1898 N N . LYS A 1 247 ? -76.655 -30.611 84.756 1.00 91.94 247 LYS A N 1
ATOM 1899 C CA . LYS A 1 247 ? -77.819 -29.727 84.891 1.00 91.94 247 LYS A CA 1
ATOM 1900 C C . LYS A 1 247 ? -79.095 -30.398 84.380 1.00 91.94 247 LYS A C 1
ATOM 1902 O O . LYS A 1 247 ? -80.110 -30.334 85.073 1.00 91.94 247 LYS A O 1
ATOM 1907 N N . GLN A 1 248 ? -79.066 -31.021 83.201 1.00 91.00 248 GLN A N 1
ATOM 1908 C CA . GLN A 1 248 ? -80.221 -31.745 82.657 1.00 91.00 248 GLN A CA 1
ATOM 1909 C C . GLN A 1 248 ? -80.626 -32.912 83.565 1.00 91.00 248 GLN A C 1
ATOM 1911 O O . GLN A 1 248 ? -81.802 -33.025 83.920 1.00 91.00 248 GLN A O 1
ATOM 1916 N N . ASP A 1 249 ? -79.656 -33.701 84.026 1.00 91.44 249 ASP A N 1
ATOM 1917 C CA . ASP A 1 249 ? -79.883 -34.815 84.948 1.00 91.44 249 ASP A CA 1
ATOM 1918 C C . ASP A 1 249 ? -80.472 -34.323 86.276 1.00 91.44 249 ASP A C 1
ATOM 1920 O O . ASP A 1 249 ? -81.447 -34.882 86.775 1.00 91.44 249 ASP A O 1
ATOM 1924 N N . THR A 1 250 ? -79.962 -33.216 86.820 1.00 90.25 250 THR A N 1
ATOM 1925 C CA . THR A 1 250 ? -80.480 -32.600 88.053 1.00 90.25 250 THR A CA 1
ATOM 1926 C C . THR A 1 250 ? -81.915 -32.104 87.877 1.00 90.25 250 THR A C 1
ATOM 1928 O O . THR A 1 250 ? -82.744 -32.290 88.769 1.00 90.25 250 THR A O 1
ATOM 1931 N N . VAL A 1 251 ? -82.246 -31.494 86.733 1.00 90.56 251 VAL A N 1
ATOM 1932 C CA . VAL A 1 251 ? -83.624 -31.083 86.412 1.00 90.56 251 VAL A CA 1
ATOM 1933 C C . VAL A 1 251 ? -84.543 -32.304 86.323 1.00 90.56 251 VAL A C 1
ATOM 1935 O O . VAL A 1 251 ? -85.638 -32.277 86.891 1.00 90.56 251 VAL A O 1
ATOM 1938 N N . ALA A 1 252 ? -84.094 -33.388 85.686 1.00 88.31 252 ALA A N 1
ATOM 1939 C CA . ALA A 1 252 ? -84.845 -34.636 85.598 1.00 88.31 252 ALA A CA 1
ATOM 1940 C C . ALA A 1 252 ? -85.060 -35.278 86.981 1.00 88.31 252 ALA A C 1
ATOM 1942 O O . ALA A 1 252 ? -86.184 -35.653 87.319 1.00 88.31 252 ALA A O 1
ATOM 1943 N N . VAL A 1 253 ? -84.019 -35.346 87.818 1.00 89.81 253 VAL A N 1
ATOM 1944 C CA . VAL A 1 253 ? -84.101 -35.850 89.199 1.00 89.81 253 VAL A CA 1
ATOM 1945 C C . VAL A 1 253 ? -85.044 -34.992 90.034 1.00 89.81 253 VAL A C 1
ATOM 1947 O O . VAL A 1 253 ? -85.923 -35.531 90.703 1.00 89.81 253 VAL A O 1
ATOM 1950 N N . ARG A 1 254 ? -84.934 -33.661 89.959 1.00 88.81 254 ARG A N 1
ATOM 1951 C CA . ARG A 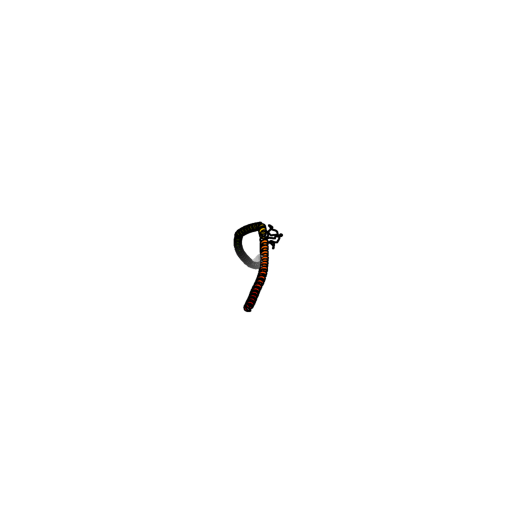1 254 ? -85.837 -32.739 90.661 1.00 88.81 254 ARG A CA 1
ATOM 1952 C C . ARG A 1 254 ? -87.288 -32.913 90.213 1.00 88.81 254 ARG A C 1
ATOM 1954 O O . ARG A 1 254 ? -88.183 -32.868 91.052 1.00 88.81 254 ARG A O 1
ATOM 1961 N N . SER A 1 255 ? -87.534 -33.108 88.917 1.00 88.31 255 SER A N 1
ATOM 1962 C CA . SER A 1 255 ? -88.874 -33.380 88.386 1.00 88.31 255 SER A CA 1
ATOM 1963 C C . SER A 1 255 ? -89.435 -34.697 88.927 1.00 88.31 255 SER A C 1
ATOM 1965 O O . SER A 1 255 ? -90.552 -34.698 89.437 1.00 88.31 255 SER A O 1
ATOM 1967 N N . ARG A 1 256 ? -88.645 -35.780 88.915 1.00 88.00 256 ARG A N 1
ATOM 1968 C CA . ARG A 1 256 ? -89.036 -37.076 89.499 1.00 88.00 256 ARG A CA 1
ATOM 1969 C C . ARG A 1 256 ? -89.292 -36.981 91.002 1.00 88.00 256 ARG A C 1
ATOM 1971 O O . ARG A 1 256 ? -90.284 -37.515 91.481 1.00 88.00 256 ARG A O 1
ATOM 1978 N N . ALA A 1 257 ? -88.434 -36.281 91.741 1.00 86.62 257 ALA A N 1
ATOM 1979 C CA . ALA A 1 257 ? -88.606 -36.062 93.174 1.00 86.62 257 ALA A CA 1
ATOM 1980 C C . ALA A 1 257 ? -89.888 -35.270 93.477 1.00 86.62 257 ALA A C 1
ATOM 1982 O O . ALA A 1 257 ? -90.606 -35.605 94.414 1.00 86.62 257 ALA A O 1
ATOM 1983 N N . LYS A 1 258 ? -90.210 -34.256 92.661 1.00 85.69 258 LYS A N 1
ATOM 1984 C CA . LYS A 1 258 ? -91.455 -33.490 92.787 1.00 85.69 258 LYS A CA 1
ATOM 1985 C C . LYS A 1 258 ? -92.691 -34.332 92.461 1.00 85.69 258 LYS A C 1
ATOM 1987 O O . LYS A 1 258 ? -93.680 -34.223 93.172 1.00 85.69 258 LYS A O 1
ATOM 1992 N N . ASP A 1 259 ? -92.629 -35.177 91.432 1.00 86.19 259 ASP A N 1
ATOM 1993 C CA . ASP A 1 259 ? -93.718 -36.106 91.099 1.00 86.19 259 ASP A CA 1
ATOM 1994 C C . ASP A 1 259 ? -93.961 -37.115 92.235 1.00 86.19 259 ASP A C 1
ATOM 1996 O O . ASP A 1 259 ? -95.091 -37.285 92.682 1.00 86.19 259 ASP A O 1
ATOM 2000 N N . LEU A 1 260 ? -92.895 -37.712 92.783 1.00 84.88 260 LEU A N 1
ATOM 2001 C CA . LEU A 1 260 ? -92.975 -38.599 93.951 1.00 84.88 260 LEU A CA 1
ATOM 2002 C C . LEU A 1 260 ? -93.567 -37.894 95.179 1.00 84.88 260 LEU A C 1
ATOM 2004 O O . LEU A 1 260 ? -94.426 -38.461 95.849 1.00 84.88 260 LEU A O 1
ATOM 2008 N N . PHE A 1 261 ? -93.130 -36.664 95.457 1.00 82.75 261 PHE A N 1
ATOM 2009 C CA . PHE A 1 261 ? -93.659 -35.858 96.557 1.00 82.75 261 PHE A CA 1
ATOM 2010 C C . PHE A 1 261 ? -95.156 -35.568 96.386 1.00 82.75 261 PHE A C 1
ATOM 2012 O O . PHE A 1 261 ? -95.923 -35.745 97.327 1.00 82.75 261 PHE A O 1
ATOM 2019 N N . ASN A 1 262 ? -95.586 -35.176 95.183 1.00 84.31 262 ASN A N 1
ATOM 2020 C CA . ASN A 1 262 ? -96.997 -34.920 94.895 1.00 84.31 262 ASN A CA 1
ATOM 2021 C C . ASN A 1 262 ? -97.846 -36.190 95.063 1.00 84.31 262 ASN A C 1
ATOM 2023 O O . ASN A 1 262 ? -98.851 -36.152 95.762 1.00 84.31 262 ASN A O 1
ATOM 2027 N N . ARG A 1 263 ? -97.404 -37.335 94.520 1.00 80.69 263 ARG A N 1
ATOM 2028 C CA . ARG A 1 263 ? -98.110 -38.619 94.693 1.00 80.69 263 ARG A CA 1
ATOM 2029 C C . ARG A 1 263 ? -98.226 -39.037 96.158 1.00 80.69 263 ARG A C 1
ATOM 2031 O O . ARG A 1 263 ? -99.253 -39.581 96.549 1.00 80.69 263 ARG A O 1
ATOM 2038 N N . ALA A 1 264 ? -97.188 -38.798 96.961 1.00 76.69 264 ALA A N 1
ATOM 2039 C CA . ALA A 1 264 ? -97.231 -39.070 98.396 1.00 76.69 264 ALA A CA 1
ATOM 2040 C C . ALA A 1 264 ? -98.257 -38.180 99.122 1.00 76.69 264 ALA A C 1
ATOM 2042 O O . ALA A 1 264 ? -98.927 -38.659 100.031 1.00 76.69 264 ALA A O 1
ATOM 2043 N N . ASN A 1 265 ? -98.415 -36.923 98.697 1.00 72.75 265 ASN A N 1
ATOM 2044 C CA . ASN A 1 265 ? -99.414 -36.000 99.243 1.00 72.75 265 ASN A CA 1
ATOM 2045 C C . ASN A 1 265 ? -100.852 -36.312 98.795 1.00 72.75 265 ASN A C 1
ATOM 2047 O O . ASN A 1 265 ? -101.767 -36.081 99.573 1.00 72.75 265 ASN A O 1
ATOM 2051 N N . ASP A 1 266 ? -101.052 -36.843 97.586 1.00 69.88 266 ASP A N 1
ATOM 2052 C CA . ASP A 1 266 ? -102.378 -37.230 97.068 1.00 69.88 266 ASP A CA 1
ATOM 2053 C C . ASP A 1 266 ? -102.874 -38.587 97.621 1.00 69.88 266 ASP A C 1
AT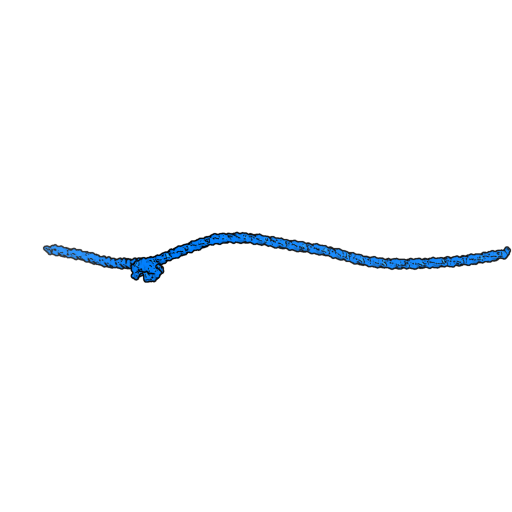OM 2055 O O . ASP A 1 266 ? -104.011 -38.986 97.378 1.00 69.88 266 ASP A O 1
ATOM 2059 N N . SER A 1 267 ? -102.018 -39.320 98.345 1.00 56.88 267 SER A N 1
ATOM 2060 C CA . SER A 1 267 ? -102.318 -40.641 98.928 1.00 56.88 267 SER A CA 1
ATOM 2061 C C . SER A 1 267 ? -102.726 -40.583 100.413 1.00 56.88 267 SER A C 1
ATOM 2063 O O . SER A 1 267 ? -102.689 -41.612 101.090 1.00 56.88 267 SER A O 1
ATOM 2065 N N . ASN A 1 268 ? -103.085 -39.398 100.918 1.00 47.91 268 ASN A N 1
ATOM 2066 C CA . ASN A 1 268 ? -103.490 -39.108 102.300 1.00 47.91 268 ASN A CA 1
ATOM 2067 C C . ASN A 1 268 ? -104.823 -38.346 102.307 1.00 47.91 268 ASN A C 1
ATOM 2069 O O . ASN A 1 268 ? -105.577 -38.491 103.294 1.00 47.91 268 ASN A O 1
#

Secondary structure (DSSP, 8-state):
-HHHHHHHHHHHHHHHHHHHHHHHHHHHHHHHHHHHHHHHHHHHHHHHHHHHHHHHHHHHHHHHHHHHHHHHHHHHHHHHHHHHHHHHHHHHHHHHHHHHHHHHHHHHHHHHHHHHHHHHHHHHHHHHHHHHHHHHHHHHHHHHHHHHHHHHHHHHHHHHHHHHHHHHHHHHHHHHHHHHHHHHSS--SS--TTB-TTSS-B--TT-TTSHHHHHHHHHHHHHHHHHHHHHHHHHHHHHHHHHHHHHHHHHHHHHHHHHHHHHHHTT-